Protein AF-0000000084953800 (afdb_homodimer)

Secondary structure (DSSP, 8-state):
------------HHHHHHHHHHHHHHHHHHTHHHHHHHHHHHHHHHT--SS-TTEEEEEEEEE--TT--HHHHHHHHHHTTPSPEEEEEE-SSSEEEEEETTEEEEEETTT-EEEEEEEEE-HHHHHHHHHHTT-STTHHHHHHHHHHHHHHHHHHHHHHS-GGGSTTTTHHHHHHHHHHHHHHHHHH-/------------HHHHHHHHHHHHHHHHHHHHHHHHHHHHHHHHHHT--SS-TTEEEEEEEEE--TT--HHHHHHHHHHTTPSPEEEEEE-SSSEEEEEETTEEEEEETTT-EEEEEEEEE-HHHHHHHHHHTT-STTHHHHHHHHHHHHHHHHHHHHHHS-GGGSTTTTHHHHHHHHHHHHHHHHHH-

Solvent-accessible surface area (backbone atoms only — not comparable to full-atom values): 20091 Å² total; per-residue (Å²): 135,81,78,78,77,67,72,74,81,63,82,50,76,63,58,57,42,48,51,44,47,50,49,48,50,51,52,45,31,29,39,28,36,51,29,42,41,44,14,53,36,46,40,50,60,70,68,36,80,92,46,63,76,27,47,44,79,45,77,48,76,49,77,53,70,56,64,60,49,74,67,54,45,52,53,52,44,59,72,68,69,48,74,53,76,75,47,78,43,77,75,53,98,46,34,33,35,35,36,32,66,54,34,44,29,38,36,32,32,82,78,9,39,32,45,32,35,36,50,46,72,39,65,67,54,43,48,36,41,36,56,69,68,52,69,35,80,73,40,58,59,56,52,40,52,47,18,52,45,39,37,47,50,36,54,42,52,58,64,60,43,60,59,68,67,8,63,84,30,64,28,35,57,34,29,50,50,18,43,44,51,62,52,50,45,61,76,72,79,134,82,78,78,79,66,72,75,81,64,84,51,76,65,57,58,42,49,51,45,48,51,51,50,50,51,50,45,31,30,39,28,37,51,29,43,40,45,14,54,36,46,40,49,60,69,68,36,82,92,47,64,76,27,47,44,79,44,77,48,75,49,77,52,71,57,66,59,49,72,68,54,44,53,53,51,44,59,72,66,68,50,73,53,77,75,46,78,44,79,73,50,98,48,34,34,36,36,36,32,69,54,34,44,29,39,37,31,32,82,78,8,38,30,45,31,36,36,50,47,72,40,66,68,53,42,46,36,41,34,56,68,69,51,69,36,79,74,41,57,58,56,51,40,51,47,19,50,44,39,37,47,49,36,53,43,52,57,66,60,42,58,60,67,69,8,64,83,31,65,29,35,58,33,30,50,50,19,44,45,50,60,52,50,45,62,75,73,79

Structure (mmCIF, N/CA/C/O backbone):
data_AF-0000000084953800-model_v1
#
loop_
_entity.id
_entity.type
_entity.pdbx_description
1 polymer 'PepSY domain protein'
#
loop_
_atom_site.group_PDB
_atom_site.id
_atom_site.type_symbol
_atom_site.label_atom_id
_atom_site.label_alt_id
_atom_site.label_comp_id
_atom_site.label_asym_id
_atom_site.label_entity_id
_atom_site.label_seq_id
_atom_site.pdbx_PDB_ins_code
_atom_site.Cartn_x
_atom_site.Cartn_y
_atom_site.Cartn_z
_atom_site.occupancy
_atom_site.B_iso_or_equiv
_atom_site.auth_seq_id
_atom_site.auth_comp_id
_atom_site.auth_asym_id
_atom_site.auth_atom_id
_atom_site.pdbx_PDB_model_num
ATOM 1 N N . MET A 1 1 ? 41.375 49.125 -1.04 1 34.53 1 MET A N 1
ATOM 2 C CA . MET A 1 1 ? 39.938 49.219 -0.936 1 34.53 1 MET A CA 1
ATOM 3 C C . MET A 1 1 ? 39.281 47.844 -0.973 1 34.53 1 MET A C 1
ATOM 5 O O . MET A 1 1 ? 39.156 47.25 -2.043 1 34.53 1 MET A O 1
ATOM 9 N N . ALA A 1 2 ? 39.531 46.969 -0.004 1 44.34 2 ALA A N 1
ATOM 10 C CA . ALA A 1 2 ? 39.031 45.625 0.185 1 44.34 2 ALA A CA 1
ATOM 11 C C . ALA A 1 2 ? 37.5 45.625 0.276 1 44.34 2 ALA A C 1
ATOM 13 O O . ALA A 1 2 ? 36.906 46.281 1.155 1 44.34 2 ALA A O 1
ATOM 14 N N . GLU A 1 3 ? 36.75 45.656 -0.858 1 39.12 3 GLU A N 1
ATOM 15 C CA . GLU A 1 3 ? 35.312 45.438 -0.868 1 39.12 3 GLU A CA 1
ATOM 16 C C . GLU A 1 3 ? 34.906 44.281 0.005 1 39.12 3 GLU A C 1
ATOM 18 O O . GLU A 1 3 ? 35.469 43.156 -0.146 1 39.12 3 GLU A O 1
ATOM 23 N N . ASP A 1 4 ? 34.562 44.438 1.249 1 40.12 4 ASP A N 1
ATOM 24 C CA . ASP A 1 4 ? 33.969 43.5 2.182 1 40.12 4 ASP A CA 1
ATOM 25 C C . ASP A 1 4 ? 32.844 42.688 1.522 1 40.12 4 ASP A C 1
ATOM 27 O O . ASP A 1 4 ? 31.875 43.25 1.06 1 40.12 4 ASP A O 1
ATOM 31 N N . PHE A 1 5 ? 33.156 41.656 0.708 1 46.28 5 PHE A N 1
ATOM 32 C CA . PHE A 1 5 ? 32.188 40.719 0.183 1 46.28 5 PHE A CA 1
ATOM 33 C C . PHE A 1 5 ? 31.219 40.281 1.274 1 46.28 5 PHE A C 1
ATOM 35 O O . PHE A 1 5 ? 31.578 39.469 2.148 1 46.28 5 PHE A O 1
ATOM 42 N N . ARG A 1 6 ? 30.422 41.156 1.744 1 47.19 6 ARG A N 1
ATOM 43 C CA . ARG A 1 6 ? 29.375 40.719 2.645 1 47.19 6 ARG A CA 1
ATOM 44 C C . ARG A 1 6 ? 28.562 39.594 2.014 1 47.19 6 ARG A C 1
ATOM 46 O O . ARG A 1 6 ? 28.094 39.719 0.881 1 47.19 6 ARG A O 1
ATOM 53 N N . PRO A 1 7 ? 28.797 38.375 2.365 1 44.19 7 PRO A N 1
ATOM 54 C CA . PRO A 1 7 ? 27.969 37.344 1.778 1 44.19 7 PRO A CA 1
ATOM 55 C C . PRO A 1 7 ? 26.5 37.719 1.688 1 44.19 7 PRO A C 1
ATOM 57 O O . PRO A 1 7 ? 26.031 38.562 2.457 1 44.19 7 PRO A O 1
ATOM 60 N N . ALA A 1 8 ? 25.891 37.625 0.543 1 47.59 8 ALA A N 1
ATOM 61 C CA . ALA A 1 8 ? 24.484 37.906 0.28 1 47.59 8 ALA A CA 1
ATOM 62 C C . ALA A 1 8 ? 23.609 37.469 1.463 1 47.59 8 ALA A C 1
ATOM 64 O O . ALA A 1 8 ? 23.875 36.438 2.094 1 47.59 8 ALA A O 1
ATOM 65 N N . LYS A 1 9 ? 22.906 38.312 2.055 1 45.34 9 LYS A N 1
ATOM 66 C CA . LYS A 1 9 ? 21.953 38.062 3.137 1 45.34 9 LYS A CA 1
ATOM 67 C C . LYS A 1 9 ? 21.172 36.781 2.92 1 45.34 9 LYS A C 1
ATOM 69 O O . LYS A 1 9 ? 20.641 36.531 1.828 1 45.34 9 LYS A O 1
ATOM 74 N N . GLY A 1 10 ? 21.453 35.594 3.412 1 44.91 10 GLY A N 1
ATOM 75 C CA . GLY A 1 10 ? 20.828 34.281 3.391 1 44.91 10 GLY A CA 1
ATOM 76 C C . GLY A 1 10 ? 19.312 34.344 3.32 1 44.91 10 GLY A C 1
ATOM 77 O O . GLY A 1 10 ? 18.703 35.344 3.668 1 44.91 10 GLY A O 1
ATOM 78 N N . VAL A 1 11 ? 18.625 33.781 2.256 1 52.91 11 VAL A N 1
ATOM 79 C CA . VAL A 1 11 ? 17.172 33.688 2.316 1 52.91 11 VAL A CA 1
ATOM 80 C C . VAL A 1 11 ? 16.703 33.656 3.773 1 52.91 11 VAL A C 1
ATOM 82 O O . VAL A 1 11 ? 17.109 32.781 4.535 1 52.91 11 VAL A O 1
ATOM 85 N N . SER A 1 12 ? 16.281 34.719 4.359 1 58 12 SER A N 1
ATOM 86 C CA . SER A 1 12 ? 15.984 34.875 5.781 1 58 12 SER A CA 1
ATOM 87 C C . SER A 1 12 ? 15.141 33.688 6.289 1 58 12 SER A C 1
ATOM 89 O O . SER A 1 12 ? 14.234 33.219 5.594 1 58 12 SER A O 1
ATOM 91 N N . LYS A 1 13 ? 15.711 32.688 7.117 1 64.25 13 LYS A N 1
ATOM 92 C CA . LYS A 1 13 ? 15.055 31.609 7.84 1 64.25 13 LYS A CA 1
ATOM 93 C C . LYS A 1 13 ? 13.555 31.859 7.965 1 64.25 13 LYS A C 1
ATOM 95 O O . LYS A 1 13 ? 12.766 30.922 7.902 1 64.25 13 LYS A O 1
ATOM 100 N N . ASN A 1 14 ? 13.133 33.188 7.75 1 76.31 14 ASN A N 1
ATOM 101 C CA . ASN A 1 14 ? 11.734 33.562 7.906 1 76.31 14 ASN A CA 1
ATOM 102 C C . ASN A 1 14 ? 10.938 33.312 6.629 1 76.31 14 ASN A C 1
ATOM 104 O O . ASN A 1 14 ? 9.797 32.875 6.684 1 76.31 14 ASN A O 1
ATOM 108 N N . LYS A 1 15 ? 11.664 33.562 5.461 1 83 15 LYS A N 1
ATOM 109 C CA . LYS A 1 15 ? 10.961 33.375 4.191 1 83 15 LYS A CA 1
ATOM 110 C C . LYS A 1 15 ? 10.734 31.906 3.881 1 83 15 LYS A C 1
ATOM 112 O O . LYS A 1 15 ? 9.664 31.531 3.408 1 83 15 LYS A O 1
ATOM 117 N N . MET A 1 16 ? 11.719 31.094 4.168 1 85.56 16 MET A N 1
ATOM 118 C CA . MET A 1 16 ? 11.609 29.656 3.916 1 85.56 16 MET A CA 1
ATOM 119 C C . MET A 1 16 ? 10.5 29.047 4.766 1 85.56 16 MET A C 1
ATOM 121 O O . MET A 1 16 ? 9.727 28.219 4.281 1 85.56 16 MET A O 1
ATOM 125 N N . SER A 1 17 ? 10.438 29.484 5.93 1 87.44 17 SER A N 1
ATOM 126 C CA . SER A 1 17 ? 9.414 28.953 6.828 1 87.44 17 SER A CA 1
ATOM 127 C C . SER A 1 17 ? 8.016 29.312 6.344 1 87.44 17 SER A C 1
ATOM 129 O O . SER A 1 17 ? 7.094 28.5 6.426 1 87.44 17 SER A O 1
ATOM 131 N N . ARG A 1 18 ? 7.953 30.484 5.777 1 91.12 18 ARG A N 1
ATOM 132 C CA . ARG A 1 18 ? 6.664 30.922 5.254 1 91.12 18 ARG A CA 1
ATOM 133 C C . ARG A 1 18 ? 6.246 30.062 4.059 1 91.12 18 ARG A C 1
ATOM 135 O O . ARG A 1 18 ? 5.09 29.656 3.957 1 91.12 18 ARG A O 1
ATOM 142 N N . TRP A 1 19 ? 7.141 29.828 3.205 1 94.12 19 TRP A N 1
ATOM 143 C CA . TRP A 1 19 ? 6.832 29.031 2.018 1 94.12 19 TRP A CA 1
ATOM 144 C C . TRP A 1 19 ? 6.508 27.594 2.391 1 94.12 19 TRP A C 1
ATOM 146 O O . TRP A 1 19 ? 5.621 26.969 1.8 1 94.12 19 TRP A O 1
ATOM 156 N N . LEU A 1 20 ? 7.207 27.047 3.35 1 95.31 20 LEU A N 1
ATOM 157 C CA . LEU A 1 20 ? 6.914 25.688 3.809 1 95.31 20 LEU A CA 1
ATOM 158 C C . LEU A 1 20 ? 5.492 25.594 4.355 1 95.31 20 LEU A C 1
ATOM 160 O O . LEU A 1 20 ? 4.777 24.625 4.082 1 95.31 20 LEU A O 1
ATOM 164 N N . ARG A 1 21 ? 5.121 26.625 5.031 1 94.81 21 ARG A N 1
ATOM 165 C CA . ARG A 1 21 ? 3.783 26.656 5.617 1 94.81 21 ARG A CA 1
ATOM 166 C C . ARG A 1 21 ? 2.715 26.75 4.531 1 94.81 21 ARG A C 1
ATOM 168 O O . ARG A 1 21 ? 1.698 26.047 4.594 1 94.81 21 ARG A O 1
ATOM 175 N N . VAL A 1 22 ? 2.98 27.578 3.574 1 94.56 22 VAL A N 1
ATOM 176 C CA . VAL A 1 22 ? 2.014 27.797 2.504 1 94.56 22 VAL A CA 1
ATOM 177 C C . VAL A 1 22 ? 1.853 26.516 1.682 1 94.56 22 VAL A C 1
ATOM 179 O O . VAL A 1 22 ? 0.731 26.078 1.416 1 94.56 22 VAL A O 1
ATOM 182 N N . ILE A 1 23 ? 2.941 25.922 1.351 1 96.75 23 ILE A N 1
ATOM 183 C CA . ILE A 1 23 ? 2.891 24.719 0.522 1 96.75 23 ILE A CA 1
ATOM 184 C C . ILE A 1 23 ? 2.297 23.562 1.324 1 96.75 23 ILE A C 1
ATOM 186 O O . ILE A 1 23 ? 1.512 22.766 0.796 1 96.75 23 ILE A O 1
ATOM 190 N N . HIS A 1 24 ? 2.703 23.484 2.57 1 97.75 24 HIS A N 1
ATOM 191 C CA . HIS A 1 24 ? 2.135 22.469 3.436 1 97.75 24 HIS A CA 1
ATOM 192 C C . HIS A 1 24 ? 0.616 22.578 3.508 1 97.75 24 HIS A C 1
ATOM 194 O O . HIS A 1 24 ? -0.096 21.578 3.379 1 97.75 24 HIS A O 1
ATOM 200 N N . ARG A 1 25 ? 0.181 23.734 3.646 1 95.94 25 ARG A N 1
ATOM 201 C CA . ARG A 1 25 ? -1.252 23.984 3.748 1 95.94 25 ARG A CA 1
ATOM 202 C C . ARG A 1 25 ? -1.963 23.656 2.441 1 95.94 25 ARG A C 1
ATOM 204 O O . ARG A 1 25 ? -2.928 22.891 2.434 1 95.94 25 ARG A O 1
ATOM 211 N N . ASP A 1 26 ? -1.521 24.219 1.376 1 96.12 26 ASP A N 1
ATOM 212 C CA . ASP A 1 26 ? -2.188 24.047 0.088 1 96.12 26 ASP A CA 1
ATOM 213 C C . ASP A 1 26 ? -2.15 22.594 -0.373 1 96.12 26 ASP A C 1
ATOM 215 O O . ASP A 1 26 ? -3.152 22.062 -0.854 1 96.12 26 ASP A O 1
ATOM 219 N N . LEU A 1 27 ? -1.021 21.984 -0.272 1 97.44 27 LEU A N 1
ATOM 220 C CA . LEU A 1 27 ? -0.897 20.578 -0.602 1 97.44 27 LEU A CA 1
ATOM 221 C C . LEU A 1 27 ? -1.766 19.719 0.318 1 97.44 27 LEU A C 1
ATOM 223 O O . LEU A 1 27 ? -2.326 18.719 -0.11 1 97.44 27 LEU A O 1
ATOM 227 N N . GLY A 1 28 ? -1.805 20.125 1.577 1 97.69 28 GLY A N 1
ATOM 228 C CA . GLY A 1 28 ? -2.678 19.438 2.516 1 97.69 28 GLY A CA 1
ATOM 229 C C . GLY A 1 28 ? -4.125 19.391 2.064 1 97.69 28 GLY A C 1
ATOM 230 O O . GLY A 1 28 ? -4.762 18.328 2.098 1 97.69 28 GLY A O 1
ATOM 231 N N . PHE A 1 29 ? -4.594 20.531 1.628 1 97.19 29 PHE A N 1
ATOM 232 C CA . PHE A 1 29 ? -5.961 20.594 1.134 1 97.19 29 PHE A CA 1
ATOM 233 C C . PHE A 1 29 ? -6.137 19.703 -0.089 1 97.19 29 PHE A C 1
ATOM 235 O O . PHE A 1 29 ? -7.125 18.969 -0.196 1 97.19 29 PHE A O 1
ATOM 242 N N . LEU A 1 30 ? -5.215 19.734 -0.956 1 97.56 30 LEU A N 1
ATOM 243 C CA . LEU A 1 30 ? -5.273 18.969 -2.201 1 97.56 30 LEU A CA 1
ATOM 244 C C . LEU A 1 30 ? -5.266 17.469 -1.925 1 97.56 30 LEU A C 1
ATOM 246 O O . LEU A 1 30 ? -5.906 16.703 -2.645 1 97.56 30 LEU A O 1
ATOM 250 N N . MET A 1 31 ? -4.641 17.094 -0.854 1 98.44 31 MET A N 1
ATOM 251 C CA . MET A 1 31 ? -4.398 15.664 -0.628 1 98.44 31 MET A CA 1
ATOM 252 C C . MET A 1 31 ? -5.449 15.078 0.308 1 98.44 31 MET A C 1
ATOM 254 O O . MET A 1 31 ? -5.418 13.883 0.613 1 98.44 31 MET A O 1
ATOM 258 N N . VAL A 1 32 ? -6.43 15.844 0.714 1 98 32 VAL A N 1
ATOM 259 C CA . VAL A 1 32 ? -7.422 15.359 1.664 1 98 32 VAL A CA 1
ATOM 260 C C . VAL A 1 32 ? -8.141 14.141 1.085 1 98 32 VAL A C 1
ATOM 262 O O . VAL A 1 32 ? -8.195 13.086 1.722 1 98 32 VAL A O 1
ATOM 265 N N . GLY A 1 33 ? -8.633 14.273 -0.146 1 97.81 33 GLY A N 1
ATOM 266 C CA . GLY A 1 33 ? -9.336 13.164 -0.767 1 97.81 33 GLY A CA 1
ATOM 267 C C . GLY A 1 33 ? -8.484 11.914 -0.918 1 97.81 33 GLY A C 1
ATOM 268 O O . GLY A 1 33 ? -8.938 10.805 -0.632 1 97.81 33 GLY A O 1
ATOM 269 N N . VAL A 1 34 ? -7.312 12.094 -1.304 1 98.25 34 VAL A N 1
ATOM 270 C CA . VAL A 1 34 ? -6.402 10.977 -1.529 1 98.25 34 VAL A CA 1
ATOM 271 C C . VAL A 1 34 ? -6.02 10.344 -0.193 1 98.25 34 VAL A C 1
ATOM 273 O O . VAL A 1 34 ? -5.918 9.117 -0.085 1 98.25 34 VAL A O 1
ATOM 276 N N . CYS A 1 35 ? -5.84 11.172 0.844 1 98.69 35 CYS A N 1
ATOM 277 C CA . CYS A 1 35 ? -5.559 10.648 2.178 1 98.69 35 CYS A CA 1
ATOM 278 C C . CYS A 1 35 ? -6.699 9.773 2.674 1 98.69 35 CYS A C 1
ATOM 280 O O . CYS A 1 35 ? -6.465 8.727 3.287 1 98.69 35 CYS A O 1
ATOM 282 N N . LEU A 1 36 ? -7.891 10.219 2.443 1 98.38 36 LEU A N 1
ATOM 283 C CA . LEU A 1 36 ? -9.039 9.43 2.871 1 98.38 36 LEU A CA 1
ATOM 284 C C . LEU A 1 36 ? -9.102 8.102 2.125 1 98.38 36 LEU A C 1
ATOM 286 O O . LEU A 1 36 ? -9.32 7.051 2.732 1 98.38 36 LEU A O 1
ATOM 290 N N . VAL A 1 37 ? -8.891 8.164 0.838 1 98.19 37 VAL A N 1
ATOM 291 C CA . VAL A 1 37 ? -8.883 6.957 0.02 1 98.19 37 VAL A CA 1
ATOM 292 C C . VAL A 1 37 ? -7.824 5.988 0.541 1 98.19 37 VAL A C 1
ATOM 294 O O . VAL A 1 37 ? -8.125 4.82 0.817 1 98.19 37 VAL A O 1
ATOM 297 N N . TYR A 1 38 ? -6.613 6.426 0.763 1 98.5 38 TYR A N 1
ATOM 298 C CA . TYR A 1 38 ? -5.504 5.555 1.132 1 98.5 38 TYR A CA 1
ATOM 299 C C . TYR A 1 38 ? -5.59 5.152 2.6 1 98.5 38 TYR A C 1
ATOM 301 O O . TYR A 1 38 ? -5.188 4.051 2.973 1 98.5 38 TYR A O 1
ATOM 309 N N . GLY A 1 39 ? -6.051 6.012 3.424 1 98.56 39 GLY A N 1
ATOM 310 C CA . GLY A 1 39 ? -6.242 5.648 4.82 1 98.56 39 GLY A CA 1
ATOM 311 C C . GLY A 1 39 ? -7.277 4.559 5.016 1 98.56 39 GLY A C 1
ATOM 312 O O . GLY A 1 39 ? -7.02 3.568 5.703 1 98.56 39 GLY A O 1
ATOM 313 N N . ILE A 1 40 ? -8.406 4.789 4.434 1 98.06 40 ILE A N 1
ATOM 314 C CA . ILE A 1 40 ? -9.492 3.828 4.582 1 98.06 40 ILE A CA 1
ATOM 315 C C . ILE A 1 40 ? -9.109 2.51 3.91 1 98.06 40 ILE A C 1
ATOM 317 O O . ILE A 1 40 ? -9.211 1.443 4.52 1 98.06 40 ILE A O 1
ATOM 321 N N . SER A 1 41 ? -8.688 2.529 2.664 1 97.5 41 SER A N 1
ATOM 322 C CA . SER A 1 41 ? -8.312 1.299 1.973 1 97.5 41 SER A CA 1
ATOM 323 C C . SER A 1 41 ? -7.125 0.623 2.65 1 97.5 41 SER A C 1
ATOM 325 O O . SER A 1 41 ? -7.059 -0.606 2.717 1 97.5 41 SER A O 1
ATOM 327 N N . GLY A 1 42 ? -6.18 1.47 3.137 1 97.31 42 GLY A N 1
ATOM 328 C CA . GLY A 1 42 ? -5.055 0.893 3.855 1 97.31 42 GLY A CA 1
ATOM 329 C C . GLY A 1 42 ? -5.473 0.102 5.082 1 97.31 42 GLY A C 1
ATOM 330 O O . GLY A 1 42 ? -4.945 -0.983 5.336 1 97.31 42 GLY A O 1
ATOM 331 N N . PHE A 1 43 ? -6.379 0.625 5.855 1 97.69 43 PHE A N 1
ATOM 332 C CA . PHE A 1 43 ? -6.902 -0.076 7.023 1 97.69 43 PHE A CA 1
ATOM 333 C C . PHE A 1 43 ? -7.582 -1.377 6.613 1 97.69 43 PHE A C 1
ATOM 335 O O . PHE A 1 43 ? -7.34 -2.426 7.215 1 97.69 43 PHE A O 1
ATOM 342 N N . LEU A 1 44 ? -8.414 -1.331 5.609 1 96.25 44 LEU A N 1
ATOM 343 C CA . LEU A 1 44 ? -9.156 -2.498 5.145 1 96.25 44 LEU A CA 1
ATOM 344 C C . LEU A 1 44 ? -8.203 -3.572 4.621 1 96.25 44 LEU A C 1
ATOM 346 O O . LEU A 1 44 ? -8.367 -4.754 4.93 1 96.25 44 LEU A O 1
ATOM 350 N N . LEU A 1 45 ? -7.211 -3.211 3.871 1 94.69 45 LEU A N 1
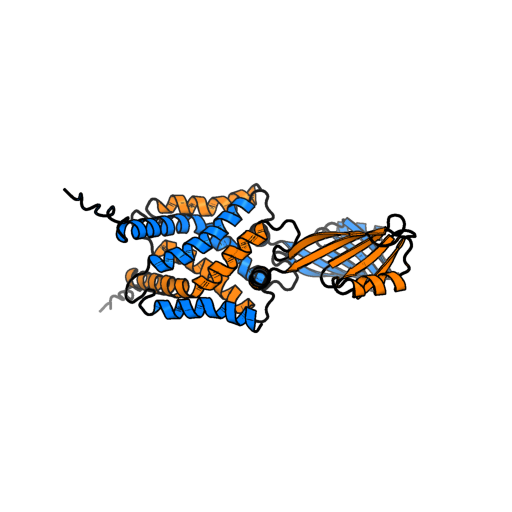ATOM 351 C CA . LEU A 1 45 ? -6.262 -4.148 3.281 1 94.69 45 LEU A CA 1
ATOM 352 C C . LEU A 1 45 ? -5.359 -4.758 4.352 1 94.69 45 LEU A C 1
ATOM 354 O O . LEU A 1 45 ? -4.918 -5.902 4.223 1 94.69 45 LEU A O 1
ATOM 358 N N . ASN A 1 46 ? -5.109 -3.963 5.395 1 94.38 46 ASN A N 1
ATOM 359 C CA . ASN A 1 46 ? -4.32 -4.461 6.516 1 94.38 46 ASN A CA 1
ATOM 360 C C . ASN A 1 46 ? -5.035 -5.598 7.246 1 94.38 46 ASN A C 1
ATOM 362 O O . ASN A 1 46 ? -4.398 -6.398 7.93 1 94.38 46 ASN A O 1
ATOM 366 N N . HIS A 1 47 ? -6.273 -5.699 7.117 1 93.12 47 HIS A N 1
ATOM 367 C CA . HIS A 1 47 ? -7.059 -6.703 7.828 1 93.12 47 HIS A CA 1
ATOM 368 C C . HIS A 1 47 ? -7.672 -7.711 6.859 1 93.12 47 HIS A C 1
ATOM 370 O O . HIS A 1 47 ? -8.641 -8.398 7.199 1 93.12 47 HIS A O 1
ATOM 376 N N . MET A 1 48 ? -7.02 -7.656 5.688 1 87.31 48 MET A N 1
ATOM 377 C CA . MET A 1 48 ? -7.508 -8.641 4.73 1 87.31 48 MET A CA 1
ATOM 378 C C . MET A 1 48 ? -6.984 -10.031 5.074 1 87.31 48 MET A C 1
ATOM 380 O O . MET A 1 48 ? -5.867 -10.18 5.574 1 87.31 48 MET A O 1
ATOM 384 N N . ASP A 1 49 ? -7.707 -10.992 5.184 1 81.62 49 ASP A N 1
ATOM 385 C CA . ASP A 1 49 ? -7.328 -12.375 5.477 1 81.62 49 ASP A CA 1
ATOM 386 C C . ASP A 1 49 ? -7.215 -13.195 4.195 1 81.62 49 ASP A C 1
ATOM 388 O O . ASP A 1 49 ? -7.895 -14.211 4.035 1 81.62 49 ASP A O 1
ATOM 392 N N . GLY A 1 50 ? -6.316 -12.672 3.332 1 78.81 50 GLY A N 1
ATOM 393 C CA . GLY A 1 50 ? -6.113 -13.414 2.1 1 78.81 50 GLY A CA 1
ATOM 394 C C . GLY A 1 50 ? -7.223 -13.211 1.087 1 78.81 50 GLY A C 1
ATOM 395 O O . GLY A 1 50 ? -7.148 -13.719 -0.035 1 78.81 50 GLY A O 1
ATOM 396 N N . LYS A 1 51 ? -8.297 -12.555 1.45 1 79.44 51 LYS A N 1
ATOM 397 C CA . LYS A 1 51 ? -9.414 -12.273 0.548 1 79.44 51 LYS A CA 1
ATOM 398 C C . LYS A 1 51 ? -9.578 -10.773 0.325 1 79.44 51 LYS A C 1
ATOM 400 O O . LYS A 1 51 ? -9.289 -9.977 1.214 1 79.44 51 LYS A O 1
ATOM 405 N N . ASP A 1 52 ? -9.977 -10.508 -0.818 1 83.12 52 ASP A N 1
ATOM 406 C CA . ASP A 1 52 ? -10.266 -9.109 -1.133 1 83.12 52 ASP A CA 1
ATOM 407 C C . ASP A 1 52 ? -11.398 -8.578 -0.258 1 83.12 52 ASP A C 1
ATOM 409 O O . ASP A 1 52 ? -12.508 -9.109 -0.268 1 83.12 52 ASP A O 1
ATOM 413 N N . PRO A 1 53 ? -11.047 -7.543 0.46 1 89.12 53 PRO A N 1
ATOM 414 C CA . PRO A 1 53 ? -12.047 -7.016 1.389 1 89.12 53 PRO A CA 1
ATOM 415 C C . PRO A 1 53 ? -13.273 -6.449 0.673 1 89.12 53 PRO A C 1
ATOM 417 O O . PRO A 1 53 ? -14.297 -6.188 1.31 1 89.12 53 PRO A O 1
ATOM 420 N N . ALA A 1 54 ? -13.195 -6.262 -0.527 1 90.56 54 ALA A N 1
ATOM 421 C CA . ALA A 1 54 ? -14.32 -5.707 -1.274 1 90.56 54 ALA A CA 1
ATOM 422 C C . ALA A 1 54 ? -15.383 -6.77 -1.535 1 90.56 54 ALA A C 1
ATOM 424 O O . ALA A 1 54 ? -16.5 -6.453 -1.944 1 90.56 54 ALA A O 1
ATOM 425 N N . PHE A 1 55 ? -15.047 -7.996 -1.299 1 88 55 PHE A N 1
ATOM 426 C CA . PHE A 1 55 ? -15.992 -9.062 -1.624 1 88 55 PHE A CA 1
ATOM 427 C C . PHE A 1 55 ? -16.422 -9.797 -0.365 1 88 55 PHE A C 1
ATOM 429 O O . PHE A 1 55 ? -15.617 -10.047 0.53 1 88 55 PHE A O 1
ATOM 436 N N . ARG A 1 56 ? -17.672 -9.992 -0.248 1 86.88 56 ARG A N 1
ATOM 437 C CA . ARG A 1 56 ? -18.219 -10.812 0.825 1 86.88 56 ARG A CA 1
ATOM 438 C C . ARG A 1 56 ? -18.828 -12.102 0.276 1 86.88 56 ARG A C 1
ATOM 440 O O . ARG A 1 56 ? -19.531 -12.086 -0.731 1 86.88 56 ARG A O 1
ATOM 447 N N . THR A 1 57 ? -18.344 -13.133 0.869 1 87.69 57 THR A N 1
ATOM 448 C CA . THR A 1 57 ? -18.875 -14.43 0.464 1 87.69 57 THR A CA 1
ATOM 449 C C . THR A 1 57 ? -20.188 -14.734 1.189 1 87.69 57 THR A C 1
ATOM 451 O O . THR A 1 57 ? -20.25 -14.672 2.418 1 87.69 57 THR A O 1
ATOM 454 N N . GLN A 1 58 ? -21.219 -14.812 0.458 1 88.81 58 GLN A N 1
ATOM 455 C CA . GLN A 1 58 ? -22.5 -15.266 0.999 1 88.81 58 GLN A CA 1
ATOM 456 C C . GLN A 1 58 ? -22.766 -16.734 0.649 1 88.81 58 GLN A C 1
ATOM 458 O O . GLN A 1 58 ? -22.812 -17.094 -0.528 1 88.81 58 GLN A O 1
ATOM 463 N N . GLU A 1 59 ? -22.844 -17.547 1.692 1 93.25 59 GLU A N 1
ATOM 464 C CA . GLU A 1 59 ? -23.094 -18.969 1.494 1 93.25 59 GLU A CA 1
ATOM 465 C C . GLU A 1 59 ? -24.594 -19.281 1.611 1 93.25 59 GLU A C 1
ATOM 467 O O . GLU A 1 59 ? -25.266 -18.797 2.529 1 93.25 59 GLU A O 1
ATOM 472 N N . GLU A 1 60 ? -25.078 -19.938 0.665 1 93.94 60 GLU A N 1
ATOM 473 C CA . GLU A 1 60 ? -26.484 -20.344 0.644 1 93.94 60 GLU A CA 1
ATOM 474 C C . GLU A 1 60 ? -26.609 -21.844 0.346 1 93.94 60 GLU A C 1
ATOM 476 O O . GLU A 1 60 ? -25.719 -22.438 -0.267 1 93.94 60 GLU A O 1
ATOM 481 N N . THR A 1 61 ? -27.656 -22.406 0.893 1 96 61 THR A N 1
ATOM 482 C CA . THR A 1 61 ? -27.984 -23.812 0.631 1 96 61 THR A CA 1
ATOM 483 C C . THR A 1 61 ? -29.438 -23.938 0.156 1 96 61 THR A C 1
ATOM 485 O O . THR A 1 61 ? -30.328 -23.297 0.689 1 96 61 THR A O 1
ATOM 488 N N . LEU A 1 62 ? -29.594 -24.688 -0.927 1 94.75 62 LEU A N 1
ATOM 489 C CA . LEU A 1 62 ? -30.953 -25.016 -1.351 1 94.75 62 LEU A CA 1
ATOM 490 C C . LEU A 1 62 ? -31.062 -26.5 -1.71 1 94.75 62 LEU A C 1
ATOM 492 O O . LEU A 1 62 ? -30.062 -27.203 -1.821 1 94.75 62 LEU A O 1
ATOM 496 N N . HIS A 1 63 ? -32.344 -26.984 -1.727 1 96.19 63 HIS A N 1
ATOM 497 C CA . HIS A 1 63 ? -32.594 -28.391 -2.012 1 96.19 63 HIS A CA 1
ATOM 498 C C . HIS A 1 63 ? -33.344 -28.547 -3.328 1 96.19 63 HIS A C 1
ATOM 500 O O . HIS A 1 63 ? -34.344 -27.859 -3.566 1 96.19 63 HIS A O 1
ATOM 506 N N . LEU A 1 64 ? -32.812 -29.359 -4.117 1 96.38 64 LEU A N 1
ATOM 507 C CA . LEU A 1 64 ? -33.469 -29.766 -5.363 1 96.38 64 LEU A CA 1
ATOM 508 C C . LEU A 1 64 ? -33.75 -31.266 -5.355 1 96.38 64 LEU A C 1
ATOM 510 O O . LEU A 1 64 ? -33.5 -31.938 -4.348 1 96.38 64 LEU A O 1
ATOM 514 N N . ASP A 1 65 ? -34.312 -31.719 -6.52 1 96.19 65 ASP A N 1
ATOM 515 C CA . ASP A 1 65 ? -34.531 -33.156 -6.637 1 96.19 65 ASP A CA 1
ATOM 516 C C . ASP A 1 65 ? -33.219 -33.938 -6.73 1 96.19 65 ASP A C 1
ATOM 518 O O . ASP A 1 65 ? -32.219 -33.406 -7.215 1 96.19 65 ASP A O 1
ATOM 522 N N . LYS A 1 66 ? -33.281 -35.156 -6.285 1 97.44 66 LYS A N 1
ATOM 523 C CA . LYS A 1 66 ? -32.125 -36.031 -6.387 1 97.44 66 LYS A CA 1
ATOM 524 C C . LYS A 1 66 ? -31.922 -36.531 -7.816 1 97.44 66 LYS A C 1
ATOM 526 O O . LYS A 1 66 ? -32.875 -36.625 -8.578 1 97.44 66 LYS A O 1
ATOM 531 N N . GLY A 1 67 ? -30.688 -36.75 -8.141 1 96.5 67 GLY A N 1
ATOM 532 C CA . GLY A 1 67 ? -30.375 -37.469 -9.359 1 96.5 67 GLY A CA 1
ATOM 533 C C . GLY A 1 67 ? -30.609 -36.656 -10.617 1 96.5 67 GLY A C 1
ATOM 534 O O . GLY A 1 67 ? -30.891 -37.219 -11.68 1 96.5 67 GLY A O 1
ATOM 535 N N . LEU A 1 68 ? -30.531 -35.406 -10.5 1 96.31 68 LEU A N 1
ATOM 536 C CA . LEU A 1 68 ? -30.766 -34.562 -11.664 1 96.31 68 LEU A CA 1
ATOM 537 C C . LEU A 1 68 ? -29.578 -34.594 -12.609 1 96.31 68 LEU A C 1
ATOM 539 O O . LEU A 1 68 ? -28.422 -34.625 -12.172 1 96.31 68 LEU A O 1
ATOM 543 N N . SER A 1 69 ? -29.922 -34.625 -13.922 1 95.5 69 SER A N 1
ATOM 544 C CA . SER A 1 69 ? -28.875 -34.5 -14.938 1 95.5 69 SER A CA 1
ATOM 545 C C . SER A 1 69 ? -28.438 -33.031 -15.07 1 95.5 69 SER A C 1
ATOM 547 O O . SER A 1 69 ? -29.047 -32.156 -14.5 1 95.5 69 SER A O 1
ATOM 549 N N . HIS A 1 70 ? -27.359 -32.812 -15.836 1 96.19 70 HIS A N 1
ATOM 550 C CA . HIS A 1 70 ? -26.875 -31.453 -16.078 1 96.19 70 HIS A CA 1
ATOM 551 C C . HIS A 1 70 ? -27.953 -30.594 -16.734 1 96.19 70 HIS A C 1
ATOM 553 O O . HIS A 1 70 ? -28.156 -29.438 -16.359 1 96.19 70 HIS A O 1
ATOM 559 N N . GLU A 1 71 ? -28.641 -31.203 -17.703 1 95.31 71 GLU A N 1
ATOM 560 C CA . GLU A 1 71 ? -29.688 -30.469 -18.422 1 95.31 71 GLU A CA 1
ATOM 561 C C . GLU A 1 71 ? -30.844 -30.125 -17.484 1 95.31 71 GLU A C 1
ATOM 563 O O . GLU A 1 71 ? -31.344 -28.984 -17.516 1 95.31 71 GLU A O 1
ATOM 568 N N . GLU A 1 72 ? -31.25 -31.109 -16.766 1 95.56 72 GLU A N 1
ATOM 569 C CA . GLU A 1 72 ? -32.344 -30.891 -15.828 1 95.56 72 GLU A CA 1
ATOM 570 C C . GLU A 1 72 ? -31.969 -29.828 -14.789 1 95.56 72 GLU A C 1
ATOM 572 O O . GLU A 1 72 ? -32.781 -28.969 -14.453 1 95.56 72 GLU A O 1
ATOM 577 N N . LEU A 1 73 ? -30.781 -29.984 -14.297 1 95.5 73 LEU A N 1
ATOM 578 C CA . LEU A 1 73 ? -30.281 -29.047 -13.312 1 95.5 73 LEU A CA 1
ATOM 579 C C . LEU A 1 73 ? -30.297 -27.625 -13.867 1 95.5 73 LEU A C 1
ATOM 581 O O . LEU A 1 73 ? -30.734 -26.688 -13.188 1 95.5 73 LEU A O 1
ATOM 585 N N . SER A 1 74 ? -29.766 -27.453 -15.062 1 95.44 74 SER A N 1
ATOM 586 C CA . SER A 1 74 ? -29.719 -26.156 -15.719 1 95.44 74 SER A CA 1
ATOM 587 C C . SER A 1 74 ? -31.109 -25.547 -15.844 1 95.44 74 SER A C 1
ATOM 589 O O . SER A 1 74 ? -31.312 -24.375 -15.547 1 95.44 74 SER A O 1
ATOM 591 N N . VAL A 1 75 ? -32.062 -26.344 -16.281 1 94.56 75 VAL A N 1
ATOM 592 C CA . VAL A 1 75 ? -33.438 -25.875 -16.5 1 94.56 75 VAL A CA 1
ATOM 593 C C . VAL A 1 75 ? -34.062 -25.453 -15.172 1 94.56 75 VAL A C 1
ATOM 595 O O . VAL A 1 75 ? -34.625 -24.359 -15.055 1 94.56 75 VAL A O 1
ATOM 598 N N . ILE A 1 76 ? -33.938 -26.328 -14.227 1 94.62 76 ILE A N 1
ATOM 599 C CA . ILE A 1 76 ? -34.531 -26.062 -12.922 1 94.62 76 ILE A CA 1
ATOM 600 C C . ILE A 1 76 ? -33.875 -24.844 -12.289 1 94.62 76 ILE A C 1
ATOM 602 O O . ILE A 1 76 ? -34.562 -23.984 -11.719 1 94.62 76 ILE A O 1
ATOM 606 N N . TRP A 1 77 ? -32.625 -24.734 -12.328 1 95 77 TRP A N 1
ATOM 607 C CA . TRP A 1 77 ? -31.859 -23.625 -11.766 1 95 77 TRP A CA 1
ATOM 608 C C . TRP A 1 77 ? -32.344 -22.297 -12.352 1 95 77 TRP A C 1
ATOM 610 O O . TRP A 1 77 ? -32.625 -21.344 -11.617 1 95 77 TRP A O 1
ATOM 620 N N . ASN A 1 78 ? -32.406 -22.25 -13.648 1 92.12 78 ASN A N 1
ATOM 621 C CA . ASN A 1 78 ? -32.844 -21.047 -14.336 1 92.12 78 ASN A CA 1
ATOM 622 C C . ASN A 1 78 ? -34.281 -20.688 -14.008 1 92.12 78 ASN A C 1
ATOM 624 O O . ASN A 1 78 ? -34.625 -19.516 -13.859 1 92.12 78 ASN A O 1
ATOM 628 N N . ASP A 1 79 ? -35.094 -21.703 -13.859 1 92.94 79 ASP A N 1
ATOM 629 C CA . ASP A 1 79 ? -36.5 -21.5 -13.578 1 92.94 79 ASP A CA 1
ATOM 630 C C . ASP A 1 79 ? -36.719 -20.906 -12.188 1 92.94 79 ASP A C 1
ATOM 632 O O . ASP A 1 79 ? -37.6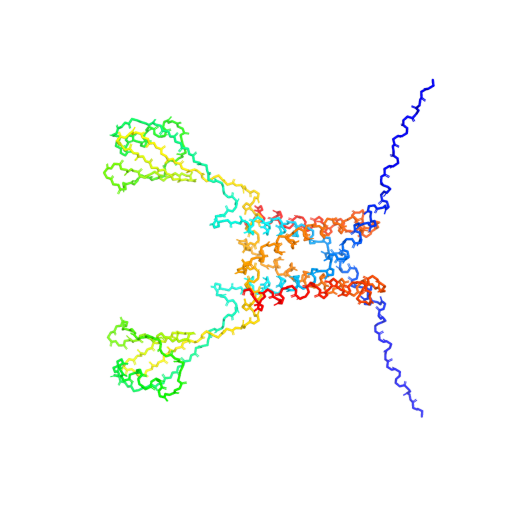88 -20.172 -11.961 1 92.94 79 ASP A O 1
ATOM 636 N N . LYS A 1 80 ? -35.844 -21.141 -11.344 1 93.44 80 LYS A N 1
ATOM 637 C CA . LYS A 1 80 ? -36 -20.688 -9.969 1 93.44 80 LYS A CA 1
ATOM 638 C C . LYS A 1 80 ? -35.469 -19.266 -9.789 1 93.44 80 LYS A C 1
ATOM 640 O O . LYS A 1 80 ? -35.562 -18.703 -8.703 1 93.44 80 LYS A O 1
ATOM 645 N N . GLY A 1 81 ? -34.938 -18.703 -10.711 1 91.56 81 GLY A N 1
ATOM 646 C CA . GLY A 1 81 ? -34.469 -17.328 -10.656 1 91.56 81 GLY A CA 1
ATOM 647 C C . GLY A 1 81 ? -33.156 -17.172 -9.883 1 91.56 81 GLY A C 1
ATOM 648 O O . GLY A 1 81 ? -32.938 -16.141 -9.25 1 91.56 81 GLY A O 1
ATOM 649 N N . LEU A 1 82 ? -32.438 -18.203 -9.875 1 92.69 82 LEU A N 1
ATOM 650 C CA . LEU A 1 82 ? -31.156 -18.219 -9.172 1 92.69 82 LEU A CA 1
ATOM 651 C C . LEU A 1 82 ? -30.078 -17.531 -10 1 92.69 82 LEU A C 1
ATOM 653 O O . LEU A 1 82 ? -30.312 -17.156 -11.148 1 92.69 82 LEU A O 1
ATOM 657 N N . PRO A 1 83 ? -28.953 -17.25 -9.359 1 92.69 83 PRO A N 1
ATOM 658 C CA . PRO A 1 83 ? -27.875 -16.594 -10.125 1 92.69 83 PRO A CA 1
ATOM 659 C C . PRO A 1 83 ? -27.562 -17.312 -11.43 1 92.69 83 PRO A C 1
ATOM 661 O O . PRO A 1 83 ? -27.609 -18.547 -11.484 1 92.69 83 PRO A O 1
ATOM 664 N N . GLU A 1 84 ? -27.25 -16.578 -12.359 1 94.25 84 GLU A N 1
ATOM 665 C CA . GLU A 1 84 ? -27.016 -17.109 -13.703 1 94.25 84 GLU A CA 1
ATOM 666 C C . GLU A 1 84 ? -26 -18.25 -13.68 1 94.25 84 GLU A C 1
ATOM 668 O O . GLU A 1 84 ? -24.922 -18.109 -13.102 1 94.25 84 GLU A O 1
ATOM 673 N N . LEU A 1 85 ? -26.391 -19.328 -14.305 1 94.94 85 LEU A N 1
ATOM 674 C CA . LEU A 1 85 ? -25.531 -20.484 -14.438 1 94.94 85 LEU A CA 1
ATOM 675 C C . LEU A 1 85 ? -24.656 -20.375 -15.68 1 94.94 85 LEU A C 1
ATOM 677 O O . LEU A 1 85 ? -25.172 -20.406 -16.797 1 94.94 85 LEU A O 1
ATOM 681 N N . LYS A 1 86 ? -23.344 -20.25 -15.5 1 94.88 86 LYS A N 1
ATOM 682 C CA . LYS A 1 86 ? -22.422 -20.047 -16.625 1 94.88 86 LYS A CA 1
ATOM 683 C C . LYS A 1 86 ? -21.922 -21.391 -17.156 1 94.88 86 LYS A C 1
ATOM 685 O O . LYS A 1 86 ? -21.75 -21.547 -18.359 1 94.88 86 LYS A O 1
ATOM 690 N N . LYS A 1 87 ? -21.625 -22.297 -16.25 1 95.62 87 LYS A N 1
ATOM 691 C CA . LYS A 1 87 ? -21.047 -23.594 -16.625 1 95.62 87 LYS A CA 1
ATOM 692 C C . LYS A 1 87 ? -21.375 -24.656 -15.586 1 95.62 87 LYS A C 1
ATOM 694 O O . LYS A 1 87 ? -21.484 -24.359 -14.398 1 95.62 87 LYS A O 1
ATOM 699 N N . ILE A 1 88 ? -21.547 -25.938 -16.094 1 95.69 88 ILE A N 1
ATOM 700 C CA . ILE A 1 88 ? -21.75 -27.094 -15.227 1 95.69 88 ILE A CA 1
ATOM 701 C C . ILE A 1 88 ? -20.656 -28.109 -15.461 1 95.69 88 ILE A C 1
ATOM 703 O O . ILE A 1 88 ? -20.344 -28.453 -16.609 1 95.69 88 ILE A O 1
ATOM 707 N N . MET A 1 89 ? -20.078 -28.469 -14.367 1 96.69 89 MET A N 1
ATOM 708 C CA . MET A 1 89 ? -18.984 -29.422 -14.484 1 96.69 89 MET A CA 1
ATOM 709 C C . MET A 1 89 ? -19.156 -30.578 -13.5 1 96.69 89 MET A C 1
ATOM 711 O O . MET A 1 89 ? -19.562 -30.359 -12.352 1 96.69 89 MET A O 1
ATOM 715 N N . THR A 1 90 ? -18.734 -31.797 -13.969 1 95.31 90 THR A N 1
ATOM 716 C CA . THR A 1 90 ? -18.781 -32.938 -13.078 1 95.31 90 THR A CA 1
ATOM 717 C C . THR A 1 90 ? -17.516 -33.031 -12.227 1 95.31 90 THR A C 1
ATOM 719 O O . THR A 1 90 ? -16.406 -32.906 -12.742 1 95.31 90 THR A O 1
ATOM 722 N N . ILE A 1 91 ? -17.703 -33.156 -10.953 1 95.75 91 ILE A N 1
ATOM 723 C CA . ILE A 1 91 ? -16.594 -33.375 -10.047 1 95.75 91 ILE A CA 1
ATOM 724 C C . ILE A 1 91 ? -16.344 -34.875 -9.891 1 95.75 91 ILE A C 1
ATOM 726 O O . ILE A 1 91 ? -15.219 -35.344 -10.094 1 95.75 91 ILE A O 1
ATOM 730 N N . ASP A 1 92 ? -17.406 -35.531 -9.516 1 96 92 ASP A N 1
ATOM 731 C CA . ASP A 1 92 ? -17.438 -37 -9.391 1 96 92 ASP A CA 1
ATOM 732 C C . ASP A 1 92 ? -18.844 -37.531 -9.617 1 96 92 ASP A C 1
ATOM 734 O O . ASP A 1 92 ? -19.719 -36.812 -10.125 1 96 92 ASP A O 1
ATOM 738 N N . GLU A 1 93 ? -19.031 -38.781 -9.281 1 94.25 93 GLU A N 1
ATOM 739 C CA . GLU A 1 93 ? -20.297 -39.469 -9.57 1 94.25 93 GLU A CA 1
ATOM 740 C C . GLU A 1 93 ? -21.453 -38.781 -8.844 1 94.25 93 GLU A C 1
ATOM 742 O O . GLU A 1 93 ? -22.594 -38.781 -9.344 1 94.25 93 GLU A O 1
ATOM 747 N N . GLU A 1 94 ? -21.219 -38.188 -7.738 1 96.25 94 GLU A N 1
ATOM 748 C CA . GLU A 1 94 ? -22.312 -37.688 -6.906 1 96.25 94 GLU A CA 1
ATOM 749 C C . GLU A 1 94 ? -22.312 -36.156 -6.875 1 96.25 94 GLU A C 1
ATOM 751 O O . GLU A 1 94 ? -23.281 -35.531 -6.449 1 96.25 94 GLU A O 1
ATOM 756 N N . HIS A 1 95 ? -21.234 -35.625 -7.344 1 97.62 95 HIS A N 1
ATOM 757 C CA . HIS A 1 95 ? -21.078 -34.188 -7.16 1 97.62 95 HIS A CA 1
ATOM 758 C C . HIS A 1 95 ? -20.875 -33.469 -8.492 1 97.62 95 HIS A C 1
ATOM 760 O O . HIS A 1 95 ? -20.094 -33.906 -9.328 1 97.62 95 HIS A O 1
ATOM 766 N N . THR A 1 96 ? -21.688 -32.375 -8.648 1 97.62 96 THR A N 1
ATOM 767 C CA . THR A 1 96 ? -21.609 -31.516 -9.82 1 97.62 96 THR A CA 1
ATOM 768 C C . THR A 1 96 ? -21.328 -30.078 -9.422 1 97.62 96 THR A C 1
ATOM 770 O O . THR A 1 96 ? -21.969 -29.547 -8.516 1 97.62 96 THR A O 1
ATOM 773 N N . ARG A 1 97 ? -20.375 -29.453 -10.055 1 97.81 97 ARG A N 1
ATOM 774 C CA . ARG A 1 97 ? -20.016 -28.062 -9.812 1 97.81 97 ARG A CA 1
ATOM 775 C C . ARG A 1 97 ? -20.844 -27.125 -10.695 1 97.81 97 ARG A C 1
ATOM 777 O O . ARG A 1 97 ? -21.016 -27.391 -11.891 1 97.81 97 ARG A O 1
ATOM 784 N N . LEU A 1 98 ? -21.359 -26.141 -10.055 1 97.12 98 LEU A N 1
ATOM 785 C CA . LEU A 1 98 ? -22.078 -25.078 -10.75 1 97.12 98 LEU A CA 1
ATOM 786 C C . LEU A 1 98 ? -21.281 -23.781 -10.742 1 97.12 98 LEU A C 1
ATOM 788 O O . LEU A 1 98 ? -21.047 -23.203 -9.688 1 97.12 98 LEU A O 1
ATOM 792 N N . MET A 1 99 ? -20.828 -23.344 -11.883 1 97.19 99 MET A N 1
ATOM 793 C CA . MET A 1 99 ? -20.188 -22.047 -12.008 1 97.19 99 MET A CA 1
ATOM 794 C C . MET A 1 99 ? -21.234 -20.953 -12.227 1 97.19 99 MET A C 1
ATOM 796 O O . MET A 1 99 ? -21.875 -20.906 -13.273 1 97.19 99 MET A O 1
ATOM 800 N N . LEU A 1 100 ? -21.312 -20.156 -11.242 1 95.62 100 LEU A N 1
ATOM 801 C CA . LEU A 1 100 ? -22.328 -19.109 -11.25 1 95.62 100 LEU A CA 1
ATOM 802 C C . LEU A 1 100 ? -21.703 -17.75 -11.539 1 95.62 100 LEU A C 1
ATOM 804 O O . LEU A 1 100 ? -20.5 -17.562 -11.352 1 95.62 100 LEU A O 1
ATOM 808 N N . ASN A 1 101 ? -22.594 -16.906 -12.047 1 93.56 101 ASN A N 1
ATOM 809 C CA . ASN A 1 101 ? -22.141 -15.523 -12.117 1 93.56 101 ASN A CA 1
ATOM 810 C C . ASN A 1 101 ? -21.875 -14.953 -10.727 1 93.56 101 ASN A C 1
ATOM 812 O O . ASN A 1 101 ? -22.797 -14.727 -9.953 1 93.56 101 ASN A O 1
ATOM 816 N N . GLY A 1 102 ? -20.625 -14.75 -10.422 1 89.94 102 GLY A N 1
ATOM 817 C CA . GLY A 1 102 ? -20.234 -14.203 -9.125 1 89.94 102 GLY A CA 1
ATOM 818 C C . GLY A 1 102 ? -20.156 -15.25 -8.031 1 89.94 102 GLY A C 1
ATOM 819 O O . GLY A 1 102 ? -20.266 -14.93 -6.852 1 89.94 102 GLY A O 1
ATOM 820 N N . GLY A 1 103 ? -20.125 -16.5 -8.422 1 94.06 103 GLY A N 1
ATOM 821 C CA . GLY A 1 103 ? -20.078 -17.5 -7.367 1 94.06 103 GLY A CA 1
ATOM 822 C C . GLY A 1 103 ? -19.859 -18.906 -7.887 1 94.06 103 GLY A C 1
ATOM 823 O O . GLY A 1 103 ? -19.5 -19.094 -9.055 1 94.06 103 GLY A O 1
ATOM 824 N N . VAL A 1 104 ? -19.875 -19.844 -6.949 1 95.75 104 VAL A N 1
ATOM 825 C CA . VAL A 1 104 ? -19.688 -21.266 -7.242 1 95.75 104 VAL A CA 1
ATOM 826 C C . VAL A 1 104 ? -20.578 -22.109 -6.328 1 95.75 104 VAL A C 1
ATOM 828 O O . VAL A 1 104 ? -20.859 -21.703 -5.195 1 95.75 104 VAL A O 1
ATOM 831 N N . GLY A 1 105 ? -21.047 -23.219 -6.973 1 97.06 105 GLY A N 1
ATOM 832 C CA . GLY A 1 105 ? -21.875 -24.125 -6.191 1 97.06 105 GLY A CA 1
ATOM 833 C C . GLY A 1 105 ? -21.547 -25.594 -6.453 1 97.06 105 GLY A C 1
ATOM 834 O O . GLY A 1 105 ? -20.812 -25.906 -7.387 1 97.06 105 GLY A O 1
ATOM 835 N N . VAL A 1 106 ? -22.047 -26.391 -5.531 1 97.62 106 VAL A N 1
ATOM 836 C CA . VAL A 1 106 ? -21.922 -27.828 -5.691 1 97.62 106 VAL A CA 1
ATOM 837 C C . VAL A 1 106 ? -23.25 -28.516 -5.418 1 97.62 106 VAL A C 1
ATOM 839 O O . VAL A 1 106 ? -23.875 -28.297 -4.375 1 97.62 106 VAL A O 1
ATOM 842 N N . TYR A 1 107 ? -23.672 -29.25 -6.422 1 98 107 TYR A N 1
ATOM 843 C CA . TYR A 1 107 ? -24.875 -30.078 -6.324 1 98 107 TYR A CA 1
ATOM 844 C C . TYR A 1 107 ? -24.531 -31.516 -5.961 1 98 107 TYR A C 1
ATOM 846 O O . TYR A 1 107 ? -23.656 -32.125 -6.586 1 98 107 TYR A O 1
ATOM 854 N N . ASN A 1 108 ? -25.141 -31.969 -4.906 1 98.19 108 ASN A N 1
ATOM 855 C CA . ASN A 1 108 ? -25.047 -33.375 -4.512 1 98.19 108 ASN A CA 1
ATOM 856 C C . ASN A 1 108 ? -26.25 -34.188 -5.008 1 98.19 108 ASN A C 1
ATOM 858 O O . ASN A 1 108 ? -27.359 -34 -4.504 1 98.19 108 ASN A O 1
ATOM 862 N N . SER A 1 109 ? -25.984 -35.094 -5.887 1 97.25 109 SER A N 1
ATOM 863 C CA . SER A 1 109 ? -27.062 -35.812 -6.539 1 97.25 109 SER A CA 1
ATOM 864 C C . SER A 1 109 ? -27.703 -36.812 -5.59 1 97.25 109 SER A C 1
ATOM 866 O O . SER A 1 109 ? -28.828 -37.25 -5.812 1 97.25 109 SER A O 1
ATOM 868 N N . GLU A 1 110 ? -27.078 -37.281 -4.555 1 97.19 110 GLU A N 1
ATOM 869 C CA . GLU A 1 110 ? -27.625 -38.219 -3.596 1 97.19 110 GLU A CA 1
ATOM 870 C C . GLU A 1 110 ? -28.609 -37.562 -2.645 1 97.19 110 GLU A C 1
ATOM 872 O O . GLU A 1 110 ? -29.641 -38.156 -2.307 1 97.19 110 GLU A O 1
ATOM 877 N N . THR A 1 111 ? -28.344 -36.406 -2.242 1 97.12 111 THR A N 1
ATOM 878 C CA . THR A 1 111 ? -29.156 -35.75 -1.234 1 97.12 111 THR A CA 1
ATOM 879 C C . THR A 1 111 ? -30.062 -34.688 -1.877 1 97.12 111 THR A C 1
ATOM 881 O O . THR A 1 111 ? -31.062 -34.25 -1.277 1 97.12 111 THR A O 1
ATOM 884 N N . GLY A 1 112 ? -29.688 -34.219 -3.043 1 97.25 112 GLY A N 1
ATOM 885 C CA . GLY A 1 112 ? -30.406 -33.125 -3.691 1 97.25 112 GLY A CA 1
ATOM 886 C C . GLY A 1 112 ? -30 -31.766 -3.174 1 97.25 112 GLY A C 1
ATOM 887 O O . GLY A 1 112 ? -30.625 -30.766 -3.521 1 97.25 112 GLY A O 1
ATOM 888 N N . THR A 1 113 ? -28.953 -31.75 -2.369 1 97.62 113 THR A N 1
ATOM 889 C CA . THR A 1 113 ? -28.516 -30.5 -1.747 1 97.62 113 THR A CA 1
ATOM 890 C C . THR A 1 113 ? -27.609 -29.719 -2.688 1 97.62 113 THR A C 1
ATOM 892 O O . THR A 1 113 ? -26.75 -30.297 -3.354 1 97.62 113 THR A O 1
ATOM 895 N N . VAL A 1 114 ? -27.859 -28.406 -2.809 1 97.62 114 VAL A N 1
ATOM 896 C CA . VAL A 1 114 ? -26.953 -27.5 -3.504 1 97.62 114 VAL A CA 1
ATOM 897 C C . VAL A 1 114 ? -26.391 -26.469 -2.523 1 97.62 114 VAL A C 1
ATOM 899 O O . VAL A 1 114 ? -27.125 -25.672 -1.953 1 97.62 114 VAL A O 1
ATOM 902 N N . ASP A 1 115 ? -25.141 -26.547 -2.279 1 97.5 115 ASP A N 1
ATOM 903 C CA . ASP A 1 115 ? -24.422 -25.516 -1.533 1 97.5 115 ASP A CA 1
ATOM 904 C C . ASP A 1 115 ? -23.719 -24.547 -2.479 1 97.5 115 ASP A C 1
ATOM 906 O O . ASP A 1 115 ? -22.953 -24.969 -3.344 1 97.5 115 ASP A O 1
ATOM 910 N N . TYR A 1 116 ? -24.094 -23.297 -2.381 1 95.06 116 TYR A N 1
ATOM 911 C CA . TYR A 1 116 ? -23.406 -22.375 -3.275 1 95.06 116 TYR A CA 1
ATOM 912 C C . TYR A 1 116 ? -23.016 -21.078 -2.547 1 95.06 116 TYR A C 1
ATOM 914 O O . TYR A 1 116 ? -23.578 -20.766 -1.497 1 95.06 116 TYR A O 1
ATOM 922 N N . GLU A 1 117 ? -22 -20.469 -2.982 1 94.19 117 GLU A N 1
ATOM 923 C CA . GLU A 1 117 ? -21.516 -19.188 -2.463 1 94.19 117 GLU A CA 1
ATOM 924 C C . GLU A 1 117 ? -21.562 -18.109 -3.535 1 94.19 117 GLU A C 1
ATOM 926 O O . GLU A 1 117 ? -21.328 -18.375 -4.715 1 94.19 117 GLU A O 1
ATOM 931 N N . LEU A 1 118 ? -22 -16.922 -3.127 1 92.12 118 LEU A N 1
ATOM 932 C CA . LEU A 1 118 ? -21.984 -15.742 -3.979 1 92.12 118 LEU A CA 1
ATOM 933 C C . LEU A 1 118 ? -21 -14.703 -3.438 1 92.12 118 LEU A C 1
ATOM 935 O O . LEU A 1 118 ? -20.906 -14.516 -2.225 1 92.12 118 LEU A O 1
ATOM 939 N N . HIS A 1 119 ? -20.328 -14.141 -4.34 1 89.25 119 HIS A N 1
ATOM 940 C CA . HIS A 1 119 ? -19.406 -13.055 -3.99 1 89.25 119 HIS A CA 1
ATOM 941 C C . HIS A 1 119 ? -20.031 -11.695 -4.305 1 89.25 119 HIS A C 1
ATOM 943 O O . HIS A 1 119 ? -20.125 -11.305 -5.469 1 89.25 119 HIS A O 1
ATOM 949 N N . LYS A 1 120 ? -20.516 -11.195 -3.285 1 88.31 120 LYS A N 1
ATOM 950 C CA . LYS A 1 120 ? -21.094 -9.859 -3.459 1 88.31 120 LYS A CA 1
ATOM 951 C C . LYS A 1 120 ? -20.031 -8.781 -3.379 1 88.31 120 LYS A C 1
ATOM 953 O O . LYS A 1 120 ? -19.203 -8.781 -2.463 1 88.31 120 LYS A O 1
ATOM 958 N N . LYS A 1 121 ? -20.094 -7.957 -4.348 1 89.5 121 LYS A N 1
ATOM 959 C CA . LYS A 1 121 ? -19.062 -6.922 -4.473 1 89.5 121 LYS A CA 1
ATOM 960 C C . LYS A 1 121 ? -19.531 -5.617 -3.826 1 89.5 121 LYS A C 1
ATOM 962 O O . LYS A 1 121 ? -20.609 -5.113 -4.129 1 89.5 121 LYS A O 1
ATOM 967 N N . ASN A 1 122 ? -18.75 -5.102 -2.859 1 93.5 122 ASN A N 1
ATOM 968 C CA . ASN A 1 122 ? -18.906 -3.723 -2.412 1 93.5 122 ASN A CA 1
ATOM 969 C C . ASN A 1 122 ? -18.203 -2.746 -3.359 1 93.5 122 ASN A C 1
ATOM 971 O O . ASN A 1 122 ? -16.984 -2.656 -3.373 1 93.5 122 ASN A O 1
ATOM 975 N N . THR A 1 123 ? -18.969 -2.045 -4.129 1 92.88 123 THR A N 1
ATOM 976 C CA . THR A 1 123 ? -18.453 -1.231 -5.223 1 92.88 123 THR A CA 1
ATOM 977 C C . THR A 1 123 ? -17.562 -0.112 -4.695 1 92.88 123 THR A C 1
ATOM 979 O O . THR A 1 123 ? -16.547 0.239 -5.32 1 92.88 123 THR A O 1
ATOM 982 N N . PHE A 1 124 ? -17.906 0.442 -3.533 1 95.38 124 PHE A N 1
ATOM 983 C CA . PHE A 1 124 ? -17.109 1.522 -2.963 1 95.38 124 PHE A CA 1
ATOM 984 C C . PHE A 1 124 ? -15.742 1.015 -2.525 1 95.38 124 PHE A C 1
ATOM 986 O O . PHE A 1 124 ? -14.711 1.582 -2.902 1 95.38 124 PHE A O 1
ATOM 993 N N . ILE A 1 125 ? -15.742 -0.117 -1.811 1 95.62 125 ILE A N 1
ATOM 994 C CA . ILE A 1 125 ? -14.492 -0.677 -1.305 1 95.62 125 ILE A CA 1
ATOM 995 C C . ILE A 1 125 ? -13.633 -1.161 -2.471 1 95.62 125 ILE A C 1
ATOM 997 O O . ILE A 1 125 ? -12.414 -0.955 -2.482 1 95.62 125 ILE A O 1
ATOM 1001 N N . TYR A 1 126 ? -14.312 -1.764 -3.434 1 95 126 TYR A N 1
ATOM 1002 C CA . TYR A 1 126 ? -13.602 -2.223 -4.621 1 95 126 TYR A CA 1
ATOM 1003 C C . TYR A 1 126 ? -12.906 -1.062 -5.328 1 95 126 TYR A C 1
ATOM 1005 O O . TYR A 1 126 ? -11.742 -1.166 -5.707 1 95 126 TYR A O 1
ATOM 1013 N N . ALA A 1 127 ? -13.578 0.069 -5.395 1 95.19 127 ALA A N 1
ATOM 1014 C CA . ALA A 1 127 ? -13.055 1.24 -6.094 1 95.19 127 ALA A CA 1
ATOM 1015 C C . ALA A 1 127 ? -11.836 1.804 -5.379 1 95.19 127 ALA A C 1
ATOM 1017 O O . ALA A 1 127 ? -10.805 2.064 -6.008 1 95.19 127 ALA A O 1
ATOM 1018 N N . ILE A 1 128 ? -11.891 1.973 -4.133 1 96.81 128 ILE A N 1
ATOM 1019 C CA . ILE A 1 128 ? -10.789 2.617 -3.422 1 96.81 128 ILE A CA 1
ATOM 1020 C C . ILE A 1 128 ? -9.602 1.659 -3.332 1 96.81 128 ILE A C 1
ATOM 1022 O O . ILE A 1 128 ? -8.445 2.09 -3.352 1 96.81 128 ILE A O 1
ATOM 1026 N N . ASN A 1 129 ? -9.859 0.382 -3.318 1 95.44 129 ASN A N 1
ATOM 1027 C CA . ASN A 1 129 ? -8.773 -0.588 -3.334 1 95.44 129 ASN A CA 1
ATOM 1028 C C . ASN A 1 129 ? -8.031 -0.583 -4.672 1 95.44 129 ASN A C 1
ATOM 1030 O O . ASN A 1 129 ? -6.816 -0.766 -4.715 1 95.44 129 ASN A O 1
ATOM 1034 N N . ARG A 1 130 ? -8.789 -0.414 -5.699 1 94.94 130 ARG A N 1
ATOM 1035 C CA . ARG A 1 130 ? -8.172 -0.327 -7.016 1 94.94 130 ARG A CA 1
ATOM 1036 C C . ARG A 1 130 ? -7.227 0.868 -7.102 1 94.94 130 ARG A C 1
ATOM 1038 O O . ARG A 1 130 ? -6.164 0.784 -7.719 1 94.94 130 ARG A O 1
ATOM 1045 N N . LEU A 1 131 ? -7.629 1.893 -6.523 1 96.81 131 LEU A N 1
ATOM 1046 C CA . LEU A 1 131 ? -6.75 3.057 -6.461 1 96.81 131 LEU A CA 1
ATOM 1047 C C . LEU A 1 131 ? -5.52 2.764 -5.605 1 96.81 131 LEU A C 1
ATOM 1049 O O . LEU A 1 131 ? -4.395 3.076 -6 1 96.81 131 LEU A O 1
ATOM 1053 N N . HIS A 1 132 ? -5.711 2.15 -4.48 1 97 132 HIS A N 1
ATOM 1054 C CA . HIS A 1 132 ? -4.629 1.861 -3.549 1 97 132 HIS A CA 1
ATOM 1055 C C . HIS A 1 132 ? -3.553 1.001 -4.203 1 97 132 HIS A C 1
ATOM 1057 O O . HIS A 1 132 ? -2.359 1.255 -4.027 1 97 132 HIS A O 1
ATOM 1063 N N . TYR A 1 133 ? -4.02 0.093 -4.992 1 92.94 133 TYR A N 1
ATOM 1064 C CA . TYR A 1 133 ? -3.104 -0.83 -5.656 1 92.94 133 TYR A CA 1
ATOM 1065 C C . TYR A 1 133 ? -2.605 -0.252 -6.973 1 92.94 133 TYR A C 1
ATOM 1067 O O . TYR A 1 133 ? -1.889 -0.922 -7.723 1 92.94 133 TYR A O 1
ATOM 1075 N N . ASN A 1 134 ? -3.039 0.946 -7.285 1 93.94 134 ASN A N 1
ATOM 1076 C CA . ASN A 1 134 ? -2.652 1.59 -8.539 1 93.94 134 ASN A CA 1
ATOM 1077 C C . ASN A 1 134 ? -3.064 0.755 -9.742 1 93.94 134 ASN A C 1
ATOM 1079 O O . ASN A 1 134 ? -2.256 0.514 -10.641 1 93.94 134 ASN A O 1
ATOM 1083 N N . ARG A 1 135 ? -4.309 0.338 -9.82 1 91.94 135 ARG A N 1
ATOM 1084 C CA . ARG A 1 135 ? -4.797 -0.537 -10.883 1 91.94 135 ARG A CA 1
ATOM 1085 C C . ARG A 1 135 ? -5.535 0.259 -11.953 1 91.94 135 ARG A C 1
ATOM 1087 O O . ARG A 1 135 ? -6.074 -0.316 -12.898 1 91.94 135 ARG A O 1
ATOM 1094 N N . LEU A 1 136 ? -5.637 1.49 -11.766 1 93.69 136 LEU A N 1
ATOM 1095 C CA . LEU A 1 136 ? -6.27 2.354 -12.758 1 93.69 136 LEU A CA 1
ATOM 1096 C C . LEU A 1 136 ? -5.223 3.062 -13.609 1 93.69 136 LEU A C 1
ATOM 1098 O O . LEU A 1 136 ? -4.242 3.592 -13.086 1 93.69 136 LEU A O 1
ATOM 1102 N N . ARG A 1 137 ? -5.465 2.984 -14.844 1 91.12 137 ARG A N 1
ATOM 1103 C CA . ARG A 1 137 ? -4.523 3.598 -15.773 1 91.12 137 ARG A CA 1
ATOM 1104 C C . ARG A 1 137 ? -4.309 5.07 -15.445 1 91.12 137 ARG A C 1
ATOM 1106 O O . ARG A 1 137 ? -5.27 5.812 -15.234 1 91.12 137 ARG A O 1
ATOM 1113 N N . GLY A 1 138 ? -3.043 5.461 -15.383 1 94.25 138 GLY A N 1
ATOM 1114 C CA . GLY A 1 138 ? -2.711 6.859 -15.18 1 94.25 138 GLY A CA 1
ATOM 1115 C C . GLY A 1 138 ? -2.629 7.238 -13.711 1 94.25 138 GLY A C 1
ATOM 1116 O O . GLY A 1 138 ? -2.059 8.273 -13.359 1 94.25 138 GLY A O 1
ATOM 1117 N N . TRP A 1 139 ? -3.207 6.438 -12.867 1 96.75 139 TRP A N 1
ATOM 1118 C CA . TRP A 1 139 ? -3.24 6.758 -11.445 1 96.75 139 TRP A CA 1
ATOM 1119 C C . TRP A 1 139 ? -1.833 6.754 -10.852 1 96.75 139 TRP A C 1
ATOM 1121 O O . TRP A 1 139 ? -1.603 7.32 -9.781 1 96.75 139 TRP A O 1
ATOM 1131 N N . ASN A 1 140 ? -0.859 6.207 -11.516 1 95.69 140 ASN A N 1
ATOM 1132 C CA . ASN A 1 140 ? 0.515 6.148 -11.023 1 95.69 140 ASN A CA 1
ATOM 1133 C C . ASN A 1 140 ? 1.081 7.543 -10.773 1 95.69 140 ASN A C 1
ATOM 1135 O O . ASN A 1 140 ? 1.903 7.734 -9.875 1 95.69 140 ASN A O 1
ATOM 1139 N N . ILE A 1 141 ? 0.629 8.484 -11.562 1 96.75 141 ILE A N 1
ATOM 1140 C CA . ILE A 1 141 ? 1.08 9.859 -11.383 1 96.75 141 ILE A CA 1
ATOM 1141 C C . ILE A 1 141 ? 0.581 10.398 -10.047 1 96.75 141 ILE A C 1
ATOM 1143 O O . ILE A 1 141 ? 1.346 11 -9.289 1 96.75 141 ILE A O 1
ATOM 1147 N N . MET A 1 142 ? -0.678 10.141 -9.805 1 97.31 142 MET A N 1
ATOM 1148 C CA . MET A 1 142 ? -1.251 10.594 -8.547 1 97.31 142 MET A CA 1
ATOM 1149 C C . MET A 1 142 ? -0.616 9.867 -7.363 1 97.31 142 MET A C 1
ATOM 1151 O O . MET A 1 142 ? -0.35 10.477 -6.324 1 97.31 142 MET A O 1
ATOM 1155 N N . ALA A 1 143 ? -0.379 8.594 -7.543 1 97.88 143 ALA A N 1
ATOM 1156 C CA . ALA A 1 143 ? 0.259 7.812 -6.484 1 97.88 143 ALA A CA 1
ATOM 1157 C C . ALA A 1 143 ? 1.649 8.352 -6.168 1 97.88 143 ALA A C 1
ATOM 1159 O O . ALA A 1 143 ? 2.031 8.453 -4.996 1 97.88 143 ALA A O 1
ATOM 1160 N N . ASP A 1 144 ? 2.369 8.695 -7.164 1 98.31 144 ASP A N 1
ATOM 1161 C CA . ASP A 1 144 ? 3.68 9.305 -6.965 1 98.31 144 ASP A CA 1
ATOM 1162 C C . ASP A 1 144 ? 3.559 10.641 -6.223 1 98.31 144 ASP A C 1
ATOM 1164 O O . ASP A 1 144 ? 4.324 10.906 -5.293 1 98.31 144 ASP A O 1
ATOM 1168 N N . LEU A 1 145 ? 2.662 11.406 -6.695 1 98.44 145 LEU A N 1
ATOM 1169 C CA . LEU A 1 145 ? 2.455 12.703 -6.051 1 98.44 145 LEU A CA 1
ATOM 1170 C C . LEU A 1 145 ? 2.117 12.523 -4.574 1 98.44 145 LEU A C 1
ATOM 1172 O O . LEU A 1 145 ? 2.588 13.289 -3.729 1 98.44 145 LEU A O 1
ATOM 1176 N N . PHE A 1 146 ? 1.354 11.57 -4.328 1 98.62 146 PHE A N 1
ATOM 1177 C CA . PHE A 1 146 ? 0.989 11.312 -2.939 1 98.62 146 PHE A CA 1
ATOM 1178 C C . PHE A 1 146 ? 2.209 10.891 -2.129 1 98.62 146 PHE A C 1
ATOM 1180 O O . PHE A 1 146 ? 2.42 11.383 -1.016 1 98.62 146 PHE A O 1
ATOM 1187 N N . ALA A 1 147 ? 2.971 9.969 -2.629 1 98.62 147 ALA A N 1
ATOM 1188 C CA . ALA A 1 147 ? 4.176 9.508 -1.942 1 98.62 147 ALA A CA 1
ATOM 1189 C C . ALA A 1 147 ? 5.105 10.672 -1.623 1 98.62 147 ALA A C 1
ATOM 1191 O O . ALA A 1 147 ? 5.586 10.797 -0.495 1 98.62 147 ALA A O 1
ATOM 1192 N N . PHE A 1 148 ? 5.309 11.547 -2.539 1 98.69 148 PHE A N 1
ATOM 1193 C CA . PHE A 1 148 ? 6.172 12.703 -2.346 1 98.69 148 PHE A CA 1
ATOM 1194 C C . PHE A 1 148 ? 5.562 13.672 -1.343 1 98.69 148 PHE A C 1
ATOM 1196 O O . PHE A 1 148 ? 6.277 14.297 -0.558 1 98.69 148 PHE A O 1
ATOM 1203 N N . SER A 1 149 ? 4.289 13.797 -1.424 1 98.75 149 SER A N 1
ATOM 1204 C CA . SER A 1 149 ? 3.607 14.672 -0.475 1 98.75 149 SER A CA 1
ATOM 1205 C C . SER A 1 149 ? 3.771 14.172 0.956 1 98.75 149 SER A C 1
ATOM 1207 O O . SER A 1 149 ? 3.971 14.961 1.878 1 98.75 149 SER A O 1
ATOM 1209 N N . LEU A 1 150 ? 3.627 12.867 1.089 1 98.62 150 LEU A N 1
ATOM 1210 C CA . LEU A 1 150 ? 3.82 12.281 2.412 1 98.62 150 LEU A CA 1
ATOM 1211 C C . LEU A 1 150 ? 5.191 12.648 2.973 1 98.62 150 LEU A C 1
ATOM 1213 O O . LEU A 1 150 ? 5.305 13.07 4.125 1 98.62 150 LEU A O 1
ATOM 1217 N N . ILE A 1 151 ? 6.199 12.508 2.166 1 98.75 151 ILE A N 1
ATOM 1218 C CA . ILE A 1 151 ? 7.566 12.828 2.557 1 98.75 151 ILE A CA 1
ATOM 1219 C C . ILE A 1 151 ? 7.68 14.328 2.848 1 98.75 151 ILE A C 1
ATOM 1221 O O . ILE A 1 151 ? 8.25 14.727 3.863 1 98.75 151 ILE A O 1
ATOM 1225 N N . PHE A 1 152 ? 7.125 15.133 2.021 1 98.69 152 PHE A N 1
ATOM 1226 C CA . PHE A 1 152 ? 7.145 16.578 2.186 1 98.69 152 PHE A CA 1
ATOM 1227 C C . PHE A 1 152 ? 6.457 17 3.48 1 98.69 152 PHE A C 1
ATOM 1229 O O . PHE A 1 152 ? 6.973 17.828 4.227 1 98.69 152 PHE A O 1
ATOM 1236 N N . PHE A 1 153 ? 5.246 16.406 3.719 1 98.56 153 PHE A N 1
ATOM 1237 C CA . PHE A 1 153 ? 4.508 16.75 4.93 1 98.56 153 PHE A CA 1
ATOM 1238 C C . PHE A 1 153 ? 5.328 16.422 6.172 1 98.56 153 PHE A C 1
ATOM 1240 O O . PHE A 1 153 ? 5.371 17.219 7.117 1 98.56 153 PHE A O 1
ATOM 1247 N N . ALA A 1 154 ? 5.914 15.289 6.18 1 97.88 154 ALA A N 1
ATOM 1248 C CA . ALA A 1 154 ? 6.723 14.867 7.32 1 97.88 154 ALA A CA 1
ATOM 1249 C C . ALA A 1 154 ? 7.879 15.828 7.562 1 97.88 154 ALA A C 1
ATOM 1251 O O . ALA A 1 154 ? 8.102 16.281 8.688 1 97.88 154 ALA A O 1
ATOM 1252 N N . LEU A 1 155 ? 8.562 16.219 6.527 1 97.25 155 LEU A N 1
ATOM 1253 C CA . LEU A 1 155 ? 9.758 17.047 6.656 1 97.25 155 LEU A CA 1
ATOM 1254 C C . LEU A 1 155 ? 9.375 18.5 6.918 1 97.25 155 LEU A C 1
ATOM 1256 O O . LEU A 1 155 ? 9.984 19.172 7.762 1 97.25 155 LEU A O 1
ATOM 1260 N N . SER A 1 156 ? 8.422 18.984 6.203 1 96.75 156 SER A N 1
ATOM 1261 C CA . SER A 1 156 ? 8.023 20.375 6.406 1 96.75 156 SER A CA 1
ATOM 1262 C C . SER A 1 156 ? 7.453 20.594 7.805 1 96.75 156 SER A C 1
ATOM 1264 O O . SER A 1 156 ? 7.68 21.641 8.422 1 96.75 156 SER A O 1
ATOM 1266 N N . GLY A 1 157 ? 6.703 19.578 8.297 1 95.31 157 GLY A N 1
ATOM 1267 C CA . GLY A 1 157 ? 6.168 19.672 9.648 1 95.31 157 GLY A CA 1
ATOM 1268 C C . GLY A 1 157 ? 7.238 19.859 10.703 1 95.31 157 GLY A C 1
ATOM 1269 O O . GLY A 1 157 ? 7.031 20.578 11.688 1 95.31 157 GLY A O 1
ATOM 1270 N N . LEU A 1 158 ? 8.383 19.328 10.516 1 94.38 158 LEU A N 1
ATOM 1271 C CA . LEU A 1 158 ? 9.5 19.469 11.438 1 94.38 158 LEU A CA 1
ATOM 1272 C C . LEU A 1 158 ? 10 20.906 11.477 1 94.38 158 LEU A C 1
ATOM 1274 O O . LEU A 1 158 ? 10.43 21.391 12.531 1 94.38 158 LEU A O 1
ATOM 1278 N N . PHE A 1 159 ? 9.883 21.547 10.336 1 92 159 PHE A N 1
ATOM 1279 C CA . PHE A 1 159 ? 10.469 22.875 10.227 1 92 159 PHE A CA 1
ATOM 1280 C C . PHE A 1 159 ? 9.445 23.953 10.57 1 92 159 PHE A C 1
ATOM 1282 O O . PHE A 1 159 ? 9.805 25.047 10.977 1 92 159 PHE A O 1
ATOM 1289 N N . ILE A 1 160 ? 8.234 23.641 10.414 1 92.5 160 ILE A N 1
ATOM 1290 C CA . ILE A 1 160 ? 7.176 24.609 10.656 1 92.5 160 ILE A CA 1
ATOM 1291 C C . ILE A 1 160 ? 6.98 24.797 12.156 1 92.5 160 ILE A C 1
ATOM 1293 O O . ILE A 1 160 ? 6.801 25.922 12.625 1 92.5 160 ILE A O 1
ATOM 1297 N N . VAL A 1 161 ? 6.973 23.719 12.891 1 89.44 161 VAL A N 1
ATOM 1298 C CA . VAL A 1 161 ? 6.754 23.797 14.336 1 89.44 161 VAL A CA 1
ATOM 1299 C C . VAL A 1 161 ? 8.031 24.25 15.031 1 89.44 161 VAL A C 1
ATOM 1301 O O . VAL A 1 161 ? 9.086 23.609 14.898 1 89.44 161 VAL A O 1
ATOM 1304 N N . LYS A 1 162 ? 7.91 25.328 15.656 1 82.31 162 LYS A N 1
ATOM 1305 C CA . LYS A 1 162 ? 9.086 25.922 16.297 1 82.31 162 LYS A CA 1
ATOM 1306 C C . LYS A 1 162 ? 8.898 26.016 17.797 1 82.31 162 LYS A C 1
ATOM 1308 O O . LYS A 1 162 ? 7.777 25.875 18.297 1 82.31 162 LYS A O 1
ATOM 1313 N N . GLY A 1 163 ? 10.094 26.203 18.438 1 80.88 163 GLY A N 1
ATOM 1314 C CA . GLY A 1 163 ? 10.078 26.547 19.859 1 80.88 163 GLY A CA 1
ATOM 1315 C C . GLY A 1 163 ? 9.914 25.328 20.75 1 80.88 163 GLY A C 1
ATOM 1316 O O . GLY A 1 163 ? 10.477 24.266 20.484 1 80.88 163 GLY A O 1
ATOM 1317 N N . LYS A 1 164 ? 9.18 25.516 21.844 1 78.75 164 LYS A N 1
ATOM 1318 C CA . LYS A 1 164 ? 9.094 24.531 22.922 1 78.75 164 LYS A CA 1
ATOM 1319 C C . LYS A 1 164 ? 8.25 23.328 22.5 1 78.75 164 LYS A C 1
ATOM 1321 O O . LYS A 1 164 ? 8.336 22.266 23.109 1 78.75 164 LYS A O 1
ATOM 1326 N N . LYS A 1 165 ? 7.473 23.453 21.562 1 77.75 165 LYS A N 1
ATOM 1327 C CA . LYS A 1 165 ? 6.629 22.344 21.094 1 77.75 165 LYS A CA 1
ATOM 1328 C C . LYS A 1 165 ? 7.227 21.656 19.875 1 77.75 165 LYS A C 1
ATOM 1330 O O . LYS A 1 165 ? 6.711 20.641 19.406 1 77.75 165 LYS A O 1
ATOM 1335 N N . GLY A 1 166 ? 8.375 22.203 19.375 1 82.31 166 GLY A N 1
ATOM 1336 C CA . GLY A 1 166 ? 9.047 21.672 18.203 1 82.31 166 GLY A CA 1
ATOM 1337 C C . GLY A 1 166 ? 10.172 20.719 18.547 1 82.31 166 GLY A C 1
ATOM 1338 O O . GLY A 1 166 ? 10.109 20 19.562 1 82.31 166 GLY A O 1
ATOM 1339 N N . MET A 1 167 ? 11.133 20.609 17.656 1 81.12 167 MET A N 1
ATOM 1340 C CA . MET A 1 167 ? 12.227 19.656 17.781 1 81.12 167 MET A CA 1
ATOM 1341 C C . MET A 1 167 ? 13.117 20 18.969 1 81.12 167 MET A C 1
ATOM 1343 O O . MET A 1 167 ? 13.773 19.141 19.547 1 81.12 167 MET A O 1
ATOM 1347 N N . ALA A 1 168 ? 13.102 21.25 19.312 1 78.12 168 ALA A N 1
ATOM 1348 C CA . ALA A 1 168 ? 13.883 21.688 20.469 1 78.12 168 ALA A CA 1
ATOM 1349 C C . ALA A 1 168 ? 13.156 21.406 21.766 1 78.12 168 ALA A C 1
ATOM 1351 O O . ALA A 1 168 ? 13.75 21.484 22.844 1 78.12 168 ALA A O 1
ATOM 1352 N N . GLY A 1 169 ? 11.898 21.062 21.734 1 85.94 169 GLY A N 1
ATOM 1353 C CA . GLY A 1 169 ? 11.078 20.766 22.906 1 85.94 169 GLY A CA 1
ATOM 1354 C C . GLY A 1 169 ? 10.586 19.344 22.953 1 85.94 169 GLY A C 1
ATOM 1355 O O . GLY A 1 169 ? 11.367 18.406 22.781 1 85.94 169 GLY A O 1
ATOM 1356 N N . THR A 1 170 ? 9.352 19.203 23.312 1 85.25 170 THR A N 1
ATOM 1357 C CA . THR A 1 170 ? 8.766 17.891 23.531 1 85.25 170 THR A CA 1
ATOM 1358 C C . THR A 1 170 ? 8.641 17.125 22.219 1 85.25 170 THR A C 1
ATOM 1360 O O . THR A 1 170 ? 8.586 15.891 22.219 1 85.25 170 THR A O 1
ATOM 1363 N N . GLY A 1 171 ? 8.617 17.797 21.109 1 90.31 171 GLY A N 1
ATOM 1364 C CA . GLY A 1 171 ? 8.445 17.188 19.797 1 90.31 171 GLY A CA 1
ATOM 1365 C C . GLY A 1 171 ? 9.555 16.203 19.453 1 90.31 171 GLY A C 1
ATOM 1366 O O . GLY A 1 171 ? 9.328 15.227 18.75 1 90.31 171 GLY A O 1
ATOM 1367 N N . LYS A 1 172 ? 10.695 16.453 20 1 91.75 172 LYS A N 1
ATOM 1368 C CA . LYS A 1 172 ? 11.836 15.609 19.672 1 91.75 172 LYS A CA 1
ATOM 1369 C C . LYS A 1 172 ? 11.617 14.18 20.156 1 91.75 172 LYS A C 1
ATOM 1371 O O . LYS A 1 172 ? 12.102 13.227 19.547 1 91.75 172 LYS A O 1
ATOM 1376 N N . TRP A 1 173 ? 10.898 14.031 21.266 1 94.06 173 TRP A N 1
ATOM 1377 C CA . TRP A 1 173 ? 10.68 12.695 21.812 1 94.06 173 TRP A CA 1
ATOM 1378 C C . TRP A 1 173 ? 9.703 11.906 20.953 1 94.06 173 TRP A C 1
ATOM 1380 O O . TRP A 1 173 ? 9.891 10.711 20.719 1 94.06 173 TRP A O 1
ATOM 1390 N N . TYR A 1 174 ? 8.688 12.57 20.484 1 94.62 174 TYR A N 1
ATOM 1391 C CA . TYR A 1 174 ? 7.762 11.93 19.547 1 94.62 174 TYR A CA 1
ATOM 1392 C C . TYR A 1 174 ? 8.469 11.562 18.25 1 94.62 174 TYR A C 1
ATOM 1394 O O . TYR A 1 174 ? 8.273 10.461 17.719 1 94.62 174 TYR A O 1
ATOM 1402 N N . LEU A 1 175 ? 9.305 12.453 17.828 1 95.62 175 LEU A N 1
ATOM 1403 C CA . LEU A 1 175 ? 10.07 12.219 16.609 1 95.62 175 LEU A CA 1
ATOM 1404 C C . LEU A 1 175 ? 10.984 11.008 16.766 1 95.62 175 LEU A C 1
ATOM 1406 O O . LEU A 1 175 ? 11.023 10.141 15.898 1 95.62 175 LEU A O 1
ATOM 1410 N N . LEU A 1 176 ? 11.688 11.016 17.875 1 96.44 176 LEU A N 1
ATOM 1411 C CA . LEU A 1 176 ? 12.609 9.914 18.156 1 96.44 176 LEU A CA 1
ATOM 1412 C C . LEU A 1 176 ? 11.859 8.586 18.203 1 96.44 176 LEU A C 1
ATOM 1414 O O . LEU A 1 176 ? 12.305 7.594 17.625 1 96.44 176 LEU A O 1
ATOM 1418 N N . ALA A 1 177 ? 10.766 8.555 18.875 1 96 177 ALA A N 1
ATOM 1419 C CA . ALA A 1 177 ? 9.945 7.352 18.922 1 96 177 ALA A CA 1
ATOM 1420 C C . ALA A 1 177 ? 9.492 6.941 17.531 1 96 177 ALA A C 1
ATOM 1422 O O . ALA A 1 177 ? 9.57 5.766 17.172 1 96 177 ALA A O 1
ATOM 1423 N N . GLY A 1 178 ? 9.039 7.883 16.734 1 96.56 178 GLY A N 1
ATOM 1424 C CA . GLY A 1 178 ? 8.547 7.629 15.383 1 96.56 178 GLY A CA 1
ATOM 1425 C C . GLY A 1 178 ? 9.609 7.055 14.461 1 96.56 178 GLY A C 1
ATOM 1426 O O . GLY A 1 178 ? 9.289 6.301 13.539 1 96.56 178 GLY A O 1
ATOM 1427 N N . ILE A 1 179 ? 10.859 7.395 14.734 1 96.81 179 ILE A N 1
ATOM 1428 C CA . ILE A 1 179 ? 11.961 6.902 13.914 1 96.81 179 ILE A CA 1
ATOM 1429 C C . ILE A 1 179 ? 12.422 5.547 14.438 1 96.81 179 ILE A C 1
ATOM 1431 O O . ILE A 1 179 ? 12.711 4.637 13.656 1 96.81 179 ILE A O 1
ATOM 1435 N N . LEU A 1 180 ? 12.383 5.371 15.711 1 97.19 180 LEU A N 1
ATOM 1436 C CA . LEU A 1 180 ? 12.93 4.168 16.328 1 97.19 180 LEU A CA 1
ATOM 1437 C C . LEU A 1 180 ? 11.984 2.982 16.141 1 97.19 180 LEU A C 1
ATOM 1439 O O . LEU A 1 180 ? 12.438 1.843 15.992 1 97.19 180 LEU A O 1
ATOM 1443 N N . ILE A 1 181 ? 10.75 3.176 16.094 1 96.5 181 ILE A N 1
ATOM 1444 C CA . ILE A 1 181 ? 9.773 2.094 16.031 1 96.5 181 ILE A CA 1
ATOM 1445 C C . ILE A 1 181 ? 9.977 1.298 14.734 1 96.5 181 ILE A C 1
ATOM 1447 O O . ILE A 1 181 ? 10.219 0.089 14.773 1 96.5 181 ILE A O 1
ATOM 1451 N N . PRO A 1 182 ? 9.938 1.905 13.57 1 96.56 182 PRO A N 1
ATOM 1452 C CA . PRO A 1 182 ? 10.18 1.104 12.367 1 96.56 182 PRO A CA 1
ATOM 1453 C C . PRO A 1 182 ? 11.57 0.471 12.352 1 96.56 182 PRO A C 1
ATOM 1455 O O . PRO A 1 182 ? 11.734 -0.661 11.883 1 96.56 182 PRO A O 1
ATOM 1458 N N . VAL A 1 183 ? 12.555 1.176 12.883 1 95.81 183 VAL A N 1
ATOM 1459 C CA . VAL A 1 183 ? 13.914 0.653 12.898 1 95.81 183 VAL A CA 1
ATOM 1460 C C . VAL A 1 183 ? 13.977 -0.606 13.766 1 95.81 183 VAL A C 1
ATOM 1462 O O . VAL A 1 183 ? 14.539 -1.621 13.352 1 95.81 183 VAL A O 1
ATOM 1465 N N . LEU A 1 184 ? 13.383 -0.536 14.898 1 96 184 LEU A N 1
ATOM 1466 C CA . LEU A 1 184 ? 13.398 -1.673 15.812 1 96 184 LEU A CA 1
ATOM 1467 C C . LEU A 1 184 ? 12.617 -2.85 15.227 1 96 184 LEU A C 1
ATOM 1469 O O . LEU A 1 184 ? 13.023 -4.004 15.383 1 96 184 LEU A O 1
ATOM 1473 N N . TYR A 1 185 ? 11.523 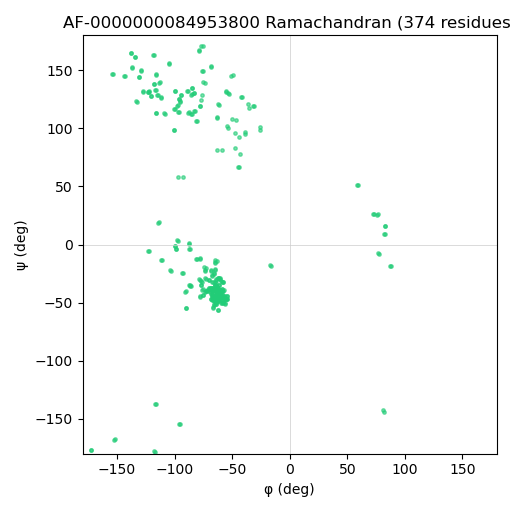-2.645 14.547 1 95 185 TYR A N 1
ATOM 1474 C CA . TYR A 1 185 ? 10.758 -3.713 13.914 1 95 185 TYR A CA 1
ATOM 1475 C C . TYR A 1 185 ? 11.578 -4.395 12.82 1 95 185 TYR A C 1
ATOM 1477 O O . TYR A 1 185 ? 11.539 -5.617 12.68 1 95 185 TYR A O 1
ATOM 1485 N N . VAL A 1 186 ? 12.32 -3.602 12.062 1 94.19 186 VAL A N 1
ATOM 1486 C CA . VAL A 1 186 ? 13.125 -4.152 10.977 1 94.19 186 VAL A CA 1
ATOM 1487 C C . VAL A 1 186 ? 14.273 -4.98 11.547 1 94.19 186 VAL A C 1
ATOM 1489 O O . VAL A 1 186 ? 14.578 -6.059 11.031 1 94.19 186 VAL A O 1
ATOM 1492 N N . LEU A 1 187 ? 14.836 -4.5 12.633 1 93.19 187 LEU A N 1
ATOM 1493 C CA . LEU A 1 187 ? 16.016 -5.152 13.195 1 93.19 187 LEU A CA 1
ATOM 1494 C C . LEU A 1 187 ? 15.617 -6.398 13.977 1 93.19 187 LEU A C 1
ATOM 1496 O O . LEU A 1 187 ? 16.344 -7.395 13.977 1 93.19 187 LEU A O 1
ATOM 1500 N N . PHE A 1 188 ? 14.391 -6.426 14.586 1 90 188 PHE A N 1
ATOM 1501 C CA . PHE A 1 188 ? 14.078 -7.5 15.523 1 90 188 PHE A CA 1
ATOM 1502 C C . PHE A 1 188 ? 12.82 -8.25 15.078 1 90 188 PHE A C 1
ATOM 1504 O O . PHE A 1 188 ? 12.43 -9.234 15.703 1 90 188 PHE A O 1
ATOM 1511 N N . GLY A 1 189 ? 12.148 -7.824 14.07 1 81 189 GLY A N 1
ATOM 1512 C CA . GLY A 1 189 ? 10.922 -8.484 13.641 1 81 189 GLY A CA 1
ATOM 1513 C C . GLY A 1 189 ? 11.125 -9.422 12.469 1 81 189 GLY A C 1
ATOM 1514 O O . GLY A 1 189 ? 12.203 -9.445 11.859 1 81 189 GLY A O 1
ATOM 1515 N N . MET B 1 1 ? -40.969 30.891 39.125 1 34.38 1 MET B N 1
ATOM 1516 C CA . MET B 1 1 ? -39.5 31.062 39.031 1 34.38 1 MET B CA 1
ATOM 1517 C C . MET B 1 1 ? -38.938 30.156 37.938 1 34.38 1 MET B C 1
ATOM 1519 O O . MET B 1 1 ? -38.812 28.938 38.125 1 34.38 1 MET B O 1
ATOM 1523 N N . ALA B 1 2 ? -39.156 30.406 36.688 1 44.25 2 ALA B N 1
ATOM 1524 C CA . ALA B 1 2 ? -38.75 29.688 35.5 1 44.25 2 ALA B CA 1
ATOM 1525 C C . ALA B 1 2 ? -37.219 29.672 35.375 1 44.25 2 ALA B C 1
ATOM 1527 O O . ALA B 1 2 ? -36.594 30.719 35.281 1 44.25 2 ALA B O 1
ATOM 1528 N N . GLU B 1 3 ? -36.5 28.781 36.062 1 39.47 3 GLU B N 1
ATOM 1529 C CA . GLU B 1 3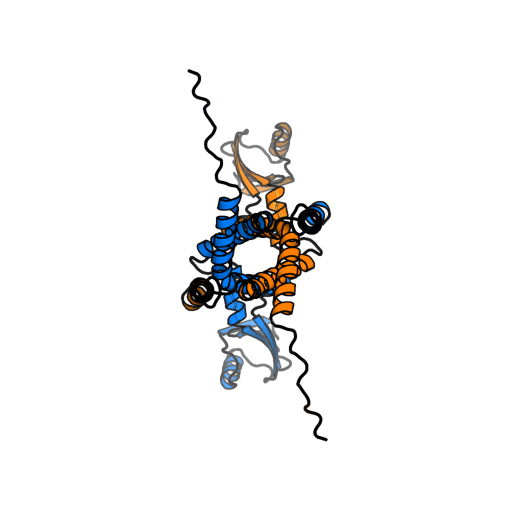 ? -35.062 28.594 35.875 1 39.47 3 GLU B CA 1
ATOM 1530 C C . GLU B 1 3 ? -34.75 28.484 34.375 1 39.47 3 GLU B C 1
ATOM 1532 O O . GLU B 1 3 ? -35.312 27.656 33.688 1 39.47 3 GLU B O 1
ATOM 1537 N N . ASP B 1 4 ? -34.375 29.531 33.719 1 40.19 4 ASP B N 1
ATOM 1538 C CA . ASP B 1 4 ? -33.844 29.594 32.344 1 40.19 4 ASP B CA 1
ATOM 1539 C C . ASP B 1 4 ? -32.75 28.547 32.125 1 40.19 4 ASP B C 1
ATOM 1541 O O . ASP B 1 4 ? -31.734 28.547 32.844 1 40.19 4 ASP B O 1
ATOM 1545 N N . PHE B 1 5 ? -33.031 27.281 31.812 1 46.22 5 PHE B N 1
ATOM 1546 C CA . PHE B 1 5 ? -32.094 26.266 31.391 1 46.22 5 PHE B CA 1
ATOM 1547 C C . PHE B 1 5 ? -31.125 26.812 30.344 1 46.22 5 PHE B C 1
ATOM 1549 O O . PHE B 1 5 ? -31.516 27 29.188 1 46.22 5 PHE B O 1
ATOM 1556 N N . ARG B 1 6 ? -30.297 27.703 30.719 1 47.03 6 ARG B N 1
ATOM 1557 C CA . ARG B 1 6 ? -29.266 28.094 29.766 1 47.03 6 ARG B CA 1
ATOM 1558 C C . ARG B 1 6 ? -28.484 26.875 29.266 1 47.03 6 ARG B C 1
ATOM 1560 O O . ARG B 1 6 ? -28 26.078 30.078 1 47.03 6 ARG B O 1
ATOM 1567 N N . PRO B 1 7 ? -28.75 26.406 28.125 1 44.16 7 PRO B N 1
ATOM 1568 C CA . PRO B 1 7 ? -27.953 25.281 27.656 1 44.16 7 PRO B CA 1
ATOM 1569 C C . PRO B 1 7 ? -26.469 25.422 27.953 1 44.16 7 PRO B C 1
ATOM 1571 O O . PRO B 1 7 ? -25.969 26.547 28.094 1 44.16 7 PRO B O 1
ATOM 1574 N N . ALA B 1 8 ? -25.859 24.469 28.562 1 47.91 8 ALA B N 1
ATOM 1575 C CA . ALA B 1 8 ? -24.438 24.391 28.891 1 47.91 8 ALA B CA 1
ATOM 1576 C C . ALA B 1 8 ? -23.594 25.031 27.797 1 47.91 8 ALA B C 1
ATOM 1578 O O . ALA B 1 8 ? -23.875 24.844 26.609 1 47.91 8 ALA B O 1
ATOM 1579 N N . LYS B 1 9 ? -22.891 26.016 28.016 1 45.91 9 LYS B N 1
ATOM 1580 C CA . LYS B 1 9 ? -21.953 26.719 27.125 1 45.91 9 LYS B CA 1
ATOM 1581 C C . LYS B 1 9 ? -21.188 25.719 26.266 1 45.91 9 LYS B C 1
ATOM 1583 O O . LYS B 1 9 ? -20.656 24.734 26.766 1 45.91 9 LYS B O 1
ATOM 1588 N N . GLY B 1 10 ? -21.469 25.344 25.031 1 44.94 10 GLY B N 1
ATOM 1589 C CA . GLY B 1 10 ? -20.859 24.5 24.016 1 44.94 10 GLY B CA 1
ATOM 1590 C C . GLY B 1 10 ? -19.344 24.5 24.078 1 44.94 10 GLY B C 1
ATOM 1591 O O . GLY B 1 10 ? -18.734 25.422 24.625 1 44.94 10 GLY B O 1
ATOM 1592 N N . VAL B 1 11 ? -18.625 23.328 24.312 1 53.09 11 VAL B N 1
ATOM 1593 C CA . VAL B 1 11 ? -17.172 23.344 24.188 1 53.09 11 VAL B CA 1
ATOM 1594 C C . VAL B 1 11 ? -16.75 24.453 23.219 1 53.09 11 VAL B C 1
ATOM 1596 O O . VAL B 1 11 ? -17.172 24.469 22.062 1 53.09 11 VAL B O 1
ATOM 1599 N N . SER B 1 12 ? -16.297 25.578 23.641 1 58.69 12 SER B N 1
ATOM 1600 C CA . SER B 1 12 ? -16.031 26.75 22.828 1 58.69 12 SER B CA 1
ATOM 1601 C C . SER B 1 12 ? -15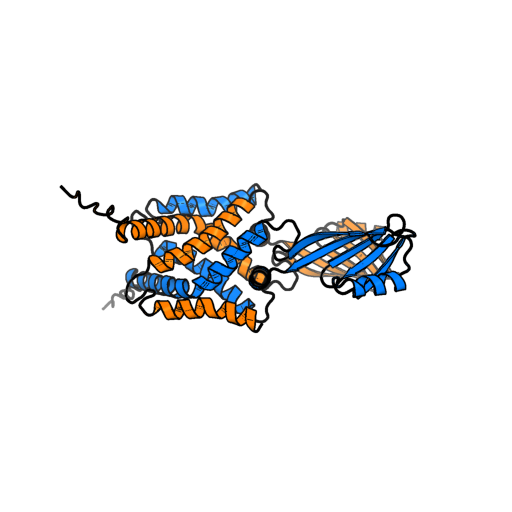.188 26.406 21.609 1 58.69 12 SER B C 1
ATOM 1603 O O . SER B 1 12 ? -14.273 25.578 21.688 1 58.69 12 SER B O 1
ATOM 1605 N N . LYS B 1 13 ? -15.742 26.391 20.328 1 64.5 13 LYS B N 1
ATOM 1606 C CA . LYS B 1 13 ? -15.094 26.25 19.031 1 64.5 13 LYS B CA 1
ATOM 1607 C C . LYS B 1 13 ? -13.594 26.531 19.125 1 64.5 13 LYS B C 1
ATOM 1609 O O . LYS B 1 13 ? -12.789 25.875 18.453 1 64.5 13 LYS B O 1
ATOM 1614 N N . ASN B 1 14 ? -13.172 27.219 20.266 1 76.12 14 ASN B N 1
ATOM 1615 C CA . ASN B 1 14 ? -11.781 27.609 20.453 1 76.12 14 ASN B CA 1
ATOM 1616 C C . ASN B 1 14 ? -10.977 26.484 21.094 1 76.12 14 ASN B C 1
ATOM 1618 O O . ASN B 1 14 ? -9.828 26.25 20.719 1 76.12 14 ASN B O 1
ATOM 1622 N N . LYS B 1 15 ? -11.688 25.734 22.016 1 82.75 15 LYS B N 1
ATOM 1623 C CA . LYS B 1 15 ? -10.984 24.672 22.719 1 82.75 15 LYS B CA 1
ATOM 1624 C C . LYS B 1 15 ? -10.734 23.484 21.781 1 82.75 15 LYS B C 1
ATOM 1626 O O . LYS B 1 15 ? -9.656 22.891 21.797 1 82.75 15 LYS B O 1
ATOM 1631 N N . MET B 1 16 ? -11.711 23.172 20.984 1 85.56 16 MET B N 1
ATOM 1632 C CA . MET B 1 16 ? -11.586 22.062 20.047 1 85.56 16 MET B CA 1
ATOM 1633 C C . MET B 1 16 ? -10.477 22.312 19.031 1 85.56 16 MET B C 1
ATOM 1635 O O . MET B 1 16 ? -9.695 21.422 18.719 1 85.56 16 MET B O 1
ATOM 1639 N N . SER B 1 17 ? -10.414 23.5 18.594 1 87.56 17 SER B N 1
ATOM 1640 C CA . SER B 1 17 ? -9.391 23.844 17.625 1 87.56 17 SER B CA 1
ATOM 1641 C C . SER B 1 17 ? -7.992 23.719 18.219 1 87.56 17 SER B C 1
ATOM 1643 O O . SER B 1 17 ? -7.066 23.266 17.531 1 87.56 17 SER B O 1
ATOM 1645 N N . ARG B 1 18 ? -7.949 24.047 19.484 1 91.12 18 ARG B N 1
ATOM 1646 C CA . ARG B 1 18 ? -6.66 23.922 20.156 1 91.12 18 ARG B CA 1
ATOM 1647 C C . ARG B 1 18 ? -6.23 22.469 20.281 1 91.12 18 ARG B C 1
ATOM 1649 O O . ARG B 1 18 ? -5.07 22.141 20.031 1 91.12 18 ARG B O 1
ATOM 1656 N N . TRP B 1 19 ? -7.125 21.656 20.641 1 94.19 19 TRP B N 1
ATOM 1657 C CA . TRP B 1 19 ? -6.809 20.25 20.797 1 94.19 19 TRP B CA 1
ATOM 1658 C C . TRP B 1 19 ? -6.473 19.609 19.453 1 94.19 19 TRP B C 1
ATOM 1660 O O . TRP B 1 19 ? -5.578 18.766 19.375 1 94.19 19 TRP B O 1
ATOM 1670 N N . LEU B 1 20 ? -7.172 19.969 18.422 1 95.25 20 LEU B N 1
ATOM 1671 C CA . LEU B 1 20 ? -6.871 19.453 17.094 1 95.25 20 LEU B CA 1
ATOM 1672 C C . LEU B 1 20 ? -5.449 19.828 16.672 1 95.25 20 LEU B C 1
ATOM 1674 O O . LEU B 1 20 ? -4.73 19 16.109 1 95.25 20 LEU B O 1
ATOM 1678 N N . ARG B 1 21 ? -5.082 21 17.016 1 94.75 21 ARG B N 1
ATOM 1679 C CA . ARG B 1 21 ? -3.748 21.484 16.672 1 94.75 21 ARG B CA 1
ATOM 1680 C C . ARG B 1 21 ? -2.676 20.719 17.438 1 94.75 21 ARG B C 1
ATOM 1682 O O . ARG B 1 21 ? -1.654 20.328 16.875 1 94.75 21 ARG B O 1
ATOM 1689 N N . VAL B 1 22 ? -2.945 20.516 18.688 1 94.56 22 VAL B N 1
ATOM 1690 C CA . VAL B 1 22 ? -1.976 19.844 19.547 1 94.56 22 VAL B CA 1
ATOM 1691 C C . VAL B 1 22 ? -1.805 18.391 19.109 1 94.56 22 VAL B C 1
ATOM 1693 O O . VAL B 1 22 ? -0.679 17.922 18.938 1 94.56 22 VAL B O 1
ATOM 1696 N N . ILE B 1 23 ? -2.887 17.734 18.844 1 96.75 23 ILE B N 1
ATOM 1697 C CA . ILE B 1 23 ? -2.824 16.328 18.469 1 96.75 23 ILE B CA 1
ATOM 1698 C C . ILE B 1 23 ? -2.225 16.203 17.062 1 96.75 23 ILE B C 1
ATOM 1700 O O . ILE B 1 23 ? -1.433 15.297 16.812 1 96.75 23 ILE B O 1
ATOM 1704 N N . HIS B 1 24 ? -2.631 17.109 16.203 1 97.75 24 HIS B N 1
ATOM 1705 C CA . HIS B 1 24 ? -2.059 17.125 14.867 1 97.75 24 HIS B CA 1
ATOM 1706 C C . HIS B 1 24 ? -0.542 17.266 14.914 1 97.75 24 HIS B C 1
ATOM 1708 O O . HIS B 1 24 ? 0.177 16.516 14.234 1 97.75 24 HIS B O 1
ATOM 1714 N N . ARG B 1 25 ? -0.117 18.125 15.711 1 96 25 ARG B N 1
ATOM 1715 C CA . ARG B 1 25 ? 1.314 18.375 15.844 1 96 25 ARG B CA 1
ATOM 1716 C C . ARG B 1 25 ? 2.031 17.156 16.438 1 96 25 ARG B C 1
ATOM 1718 O O . ARG B 1 25 ? 3.004 16.672 15.852 1 96 25 ARG B O 1
ATOM 1725 N N . ASP B 1 26 ? 1.588 16.703 17.547 1 96.12 26 ASP B N 1
ATOM 1726 C CA . ASP B 1 26 ? 2.258 15.609 18.25 1 96.12 26 ASP B CA 1
ATOM 1727 C C . ASP B 1 26 ? 2.234 14.32 17.422 1 96.12 26 ASP B C 1
ATOM 1729 O O . ASP B 1 26 ? 3.242 13.617 17.328 1 96.12 26 ASP B O 1
ATOM 1733 N N . LEU B 1 27 ? 1.116 14.008 16.891 1 97.44 27 LEU B N 1
ATOM 1734 C CA . LEU B 1 27 ? 1.005 12.844 16.016 1 97.44 27 LEU B CA 1
ATOM 1735 C C . LEU B 1 27 ? 1.878 13.008 14.781 1 97.44 27 LEU B C 1
ATOM 1737 O O . LEU B 1 27 ? 2.447 12.039 14.281 1 97.44 27 LEU B O 1
ATOM 1741 N N . GLY B 1 28 ? 1.91 14.227 14.273 1 97.62 28 GLY B N 1
ATOM 1742 C CA . GLY B 1 28 ? 2.785 14.516 13.148 1 97.62 28 GLY B CA 1
ATOM 1743 C C . GLY B 1 28 ? 4.234 14.148 13.414 1 97.62 28 GLY B C 1
ATOM 1744 O O . GLY B 1 28 ? 4.879 13.5 12.586 1 97.62 28 GLY B O 1
ATOM 1745 N N . PHE B 1 29 ? 4.691 14.555 14.562 1 97.12 29 PHE B N 1
ATOM 1746 C CA . PHE B 1 29 ? 6.062 14.219 14.93 1 97.12 29 PHE B CA 1
ATOM 1747 C C . PHE B 1 29 ? 6.246 12.711 15.039 1 97.12 29 PHE B C 1
ATOM 1749 O O . PHE B 1 29 ? 7.242 12.172 14.555 1 97.12 29 PHE B O 1
ATOM 1756 N N . LEU B 1 30 ? 5.328 12.062 15.617 1 97.56 30 LEU B N 1
ATOM 1757 C CA . LEU B 1 30 ? 5.395 10.625 15.836 1 97.56 30 LEU B CA 1
ATOM 1758 C C . LEU B 1 30 ? 5.398 9.875 14.508 1 97.56 30 LEU B C 1
ATOM 1760 O O . LEU B 1 30 ? 6.047 8.828 14.383 1 97.56 30 LEU B O 1
ATOM 1764 N N . MET B 1 31 ? 4.773 10.43 13.531 1 98.44 31 MET B N 1
ATOM 1765 C CA . MET B 1 31 ? 4.543 9.688 12.297 1 98.44 31 MET B CA 1
ATOM 1766 C C . MET B 1 31 ? 5.598 10.031 11.25 1 98.44 31 MET B C 1
ATOM 1768 O O . MET B 1 31 ? 5.574 9.5 10.141 1 98.44 31 MET B O 1
ATOM 1772 N N . VAL B 1 32 ? 6.566 10.852 11.57 1 98 32 VAL B N 1
ATOM 1773 C CA . VAL B 1 32 ? 7.562 11.273 10.594 1 98 32 VAL B CA 1
ATOM 1774 C C . VAL B 1 32 ? 8.289 10.055 10.031 1 98 32 VAL B C 1
ATOM 1776 O O . VAL B 1 32 ? 8.352 9.867 8.812 1 98 32 VAL B O 1
ATOM 1779 N N . GLY B 1 33 ? 8.781 9.195 10.922 1 97.81 33 GLY B N 1
ATOM 1780 C CA . GLY B 1 33 ? 9.5 8.016 10.477 1 97.81 33 GLY B CA 1
ATOM 1781 C C . GLY B 1 33 ? 8.656 7.09 9.617 1 97.81 33 GLY B C 1
ATOM 1782 O O . GLY B 1 33 ? 9.117 6.598 8.586 1 97.81 33 GLY B O 1
ATOM 1783 N N . VAL B 1 34 ? 7.484 6.898 10 1 98.25 34 VAL B N 1
ATOM 1784 C CA . VAL B 1 34 ? 6.582 6 9.281 1 98.25 34 VAL B CA 1
ATOM 1785 C C . VAL B 1 34 ? 6.203 6.609 7.938 1 98.25 34 VAL B C 1
ATOM 1787 O O . VAL B 1 34 ? 6.109 5.902 6.93 1 98.25 34 VAL B O 1
ATOM 1790 N N . CYS B 1 35 ? 6.02 7.934 7.906 1 98.69 35 CYS B N 1
ATOM 1791 C CA . CYS B 1 35 ? 5.734 8.617 6.648 1 98.69 35 CYS B CA 1
ATOM 1792 C C . CYS B 1 35 ? 6.883 8.438 5.66 1 98.69 35 CYS B C 1
ATOM 1794 O O . CYS B 1 35 ? 6.656 8.242 4.465 1 98.69 35 CYS B O 1
ATOM 1796 N N . LEU B 1 36 ? 8.07 8.562 6.152 1 98.44 36 LEU B N 1
ATOM 1797 C CA . LEU B 1 36 ? 9.227 8.391 5.273 1 98.44 36 LEU B CA 1
ATOM 1798 C C . LEU B 1 36 ? 9.297 6.969 4.738 1 98.44 36 LEU B C 1
ATOM 1800 O O . LEU B 1 36 ? 9.523 6.758 3.545 1 98.44 36 LEU B O 1
ATOM 1804 N N . VAL B 1 37 ? 9.086 6.02 5.617 1 98.19 37 VAL B N 1
ATOM 1805 C CA . VAL B 1 37 ? 9.094 4.617 5.219 1 98.19 37 VAL B CA 1
ATOM 1806 C C . VAL B 1 37 ? 8.039 4.387 4.137 1 98.19 37 VAL B C 1
ATOM 1808 O O . VAL B 1 37 ? 8.344 3.848 3.068 1 98.19 37 VAL B O 1
ATOM 1811 N N . TYR B 1 38 ? 6.828 4.832 4.328 1 98.5 38 TYR B N 1
ATOM 1812 C CA . TYR B 1 38 ? 5.723 4.547 3.42 1 98.5 38 TYR B CA 1
ATOM 1813 C C . TYR B 1 38 ? 5.809 5.414 2.168 1 98.5 38 TYR B C 1
ATOM 1815 O O . TYR B 1 38 ? 5.41 4.984 1.082 1 98.5 38 TYR B O 1
ATOM 1823 N N . GLY B 1 39 ? 6.262 6.598 2.301 1 98.56 39 GLY B N 1
ATOM 1824 C CA . GLY B 1 39 ? 6.453 7.434 1.127 1 98.56 39 GLY B CA 1
ATOM 1825 C C . GLY B 1 39 ? 7.496 6.887 0.17 1 98.56 39 GLY B C 1
ATOM 1826 O O . GLY B 1 39 ? 7.246 6.777 -1.032 1 98.56 39 GLY B O 1
ATOM 1827 N N . ILE B 1 40 ? 8.617 6.598 0.718 1 98.06 40 ILE B N 1
ATOM 1828 C CA . ILE B 1 40 ? 9.711 6.098 -0.108 1 98.06 40 ILE B CA 1
ATOM 1829 C C . ILE B 1 40 ? 9.336 4.734 -0.686 1 98.06 40 ILE B C 1
ATOM 1831 O O . ILE B 1 40 ? 9.453 4.516 -1.895 1 98.06 40 ILE B O 1
ATOM 1835 N N . SER B 1 41 ? 8.906 3.797 0.128 1 97.5 41 SER B N 1
ATOM 1836 C CA . SER B 1 41 ? 8.547 2.473 -0.37 1 97.5 41 SER B CA 1
ATOM 1837 C C . SER B 1 41 ? 7.359 2.545 -1.325 1 97.5 41 SER B C 1
ATOM 1839 O O . SER B 1 41 ? 7.301 1.804 -2.307 1 97.5 41 SER B O 1
ATOM 1841 N N . GLY B 1 42 ? 6.414 3.459 -0.991 1 97.31 42 GLY B N 1
ATOM 1842 C CA . GLY B 1 42 ? 5.289 3.631 -1.897 1 97.31 42 GLY B CA 1
ATOM 1843 C C . GLY B 1 42 ? 5.707 4.062 -3.291 1 97.31 42 GLY B C 1
ATOM 1844 O O . GLY B 1 42 ? 5.188 3.553 -4.285 1 97.31 42 GLY B O 1
ATOM 1845 N N . PHE B 1 43 ? 6.613 4.992 -3.389 1 97.75 43 PHE B N 1
ATOM 1846 C CA . PHE B 1 43 ? 7.137 5.438 -4.676 1 97.75 43 PHE B CA 1
ATOM 1847 C C . PHE B 1 43 ? 7.828 4.293 -5.402 1 97.75 43 PHE B C 1
ATOM 1849 O O . PHE B 1 43 ? 7.594 4.074 -6.594 1 97.75 43 PHE B O 1
ATOM 1856 N N . LEU B 1 44 ? 8.656 3.562 -4.719 1 96.25 44 LEU B N 1
ATOM 1857 C CA . LEU B 1 44 ? 9.406 2.459 -5.309 1 96.25 44 LEU B CA 1
ATOM 1858 C C . LEU B 1 44 ? 8.469 1.363 -5.801 1 96.25 44 LEU B C 1
ATOM 1860 O O . LEU B 1 44 ? 8.641 0.84 -6.902 1 96.25 44 LEU B O 1
ATOM 1864 N N . LEU B 1 45 ? 7.469 1.018 -5.043 1 94.81 45 LEU B N 1
ATOM 1865 C CA . LEU B 1 45 ? 6.527 -0.043 -5.387 1 94.81 45 LEU B CA 1
ATOM 1866 C C . LEU B 1 45 ? 5.629 0.378 -6.543 1 94.81 45 LEU B C 1
ATOM 1868 O O . LEU B 1 45 ? 5.195 -0.461 -7.336 1 94.81 45 LEU B O 1
ATOM 1872 N N . ASN B 1 46 ? 5.379 1.677 -6.605 1 94.5 46 ASN B N 1
ATOM 1873 C CA . ASN B 1 46 ? 4.594 2.209 -7.715 1 94.5 46 ASN B CA 1
ATOM 1874 C C . ASN B 1 46 ? 5.312 2.035 -9.047 1 94.5 46 ASN B C 1
ATOM 1876 O O . ASN B 1 46 ? 4.68 2.045 -10.109 1 94.5 46 ASN B O 1
ATOM 1880 N N . HIS B 1 47 ? 6.547 1.891 -9.039 1 93.25 47 HIS B N 1
ATOM 1881 C CA . HIS B 1 47 ? 7.34 1.788 -10.258 1 93.25 47 HIS B CA 1
ATOM 1882 C C . HIS B 1 47 ? 7.961 0.404 -10.398 1 93.25 47 HIS B C 1
ATOM 1884 O O . HIS B 1 47 ? 8.938 0.229 -11.125 1 93.25 47 HIS B O 1
ATOM 1890 N N . MET B 1 48 ? 7.293 -0.467 -9.609 1 87.44 48 MET B N 1
ATOM 1891 C CA . MET B 1 48 ? 7.801 -1.831 -9.734 1 87.44 48 MET B CA 1
ATOM 1892 C C . MET B 1 48 ? 7.297 -2.482 -11.016 1 87.44 48 MET B C 1
ATOM 1894 O O . MET B 1 48 ? 6.172 -2.225 -11.453 1 87.44 48 MET B O 1
ATOM 1898 N N . ASP B 1 49 ? 8.023 -2.951 -11.836 1 81.56 49 ASP B N 1
ATOM 1899 C CA . ASP B 1 49 ? 7.664 -3.625 -13.078 1 81.56 49 ASP B CA 1
ATOM 1900 C C . ASP B 1 49 ? 7.559 -5.137 -12.875 1 81.56 49 ASP B C 1
ATOM 1902 O O . ASP B 1 49 ? 8.25 -5.906 -13.547 1 81.56 49 ASP B O 1
ATOM 1906 N N . GLY B 1 50 ? 6.648 -5.461 -11.93 1 78.94 50 GLY B N 1
ATOM 1907 C CA . GLY B 1 50 ? 6.449 -6.883 -11.703 1 78.94 50 GLY B CA 1
ATOM 1908 C C . GLY B 1 50 ? 7.562 -7.523 -10.891 1 78.94 50 GLY B C 1
ATOM 1909 O O . GLY B 1 50 ? 7.496 -8.711 -10.562 1 78.94 50 GLY B O 1
ATOM 1910 N N . LYS B 1 51 ? 8.641 -6.816 -10.609 1 79.81 51 LYS B N 1
ATOM 1911 C CA . LYS B 1 51 ? 9.75 -7.324 -9.82 1 79.81 51 LYS B CA 1
ATOM 1912 C C . LYS B 1 51 ? 9.914 -6.539 -8.523 1 79.81 51 LYS B C 1
ATOM 1914 O O . LYS B 1 51 ? 9.609 -5.344 -8.477 1 79.81 51 LYS B O 1
ATOM 1919 N N . ASP B 1 52 ? 10.312 -7.25 -7.574 1 83.44 52 ASP B N 1
ATOM 1920 C CA . ASP B 1 52 ? 10.594 -6.598 -6.301 1 83.44 52 ASP B CA 1
ATOM 1921 C C . ASP B 1 52 ? 11.711 -5.574 -6.441 1 83.44 52 ASP B C 1
ATOM 1923 O O . ASP B 1 52 ? 12.828 -5.922 -6.836 1 83.44 52 ASP B O 1
ATOM 1927 N N . PRO B 1 53 ? 11.359 -4.352 -6.129 1 89.31 53 PRO B N 1
ATOM 1928 C CA . PRO B 1 53 ? 12.352 -3.293 -6.312 1 89.31 53 PRO B CA 1
ATOM 1929 C C . PRO B 1 53 ? 13.578 -3.473 -5.414 1 89.31 53 PRO B C 1
ATOM 1931 O O . PRO B 1 53 ? 14.594 -2.811 -5.617 1 89.31 53 PRO B O 1
ATOM 1934 N N . ALA B 1 54 ? 13.492 -4.277 -4.488 1 90.75 54 ALA B N 1
ATOM 1935 C CA . ALA B 1 54 ? 14.617 -4.484 -3.578 1 90.75 54 ALA B CA 1
ATOM 1936 C C . ALA B 1 54 ? 15.688 -5.363 -4.223 1 90.75 54 ALA B C 1
ATOM 1938 O O . ALA B 1 54 ? 16.812 -5.465 -3.709 1 90.75 54 ALA B O 1
ATOM 1939 N N . PHE B 1 55 ? 15.367 -5.973 -5.316 1 88.12 55 PHE B N 1
ATOM 1940 C CA . PHE B 1 55 ? 16.312 -6.898 -5.918 1 88.12 55 PHE B CA 1
ATOM 1941 C C . PHE B 1 55 ? 16.75 -6.41 -7.297 1 88.12 55 PHE B C 1
ATOM 1943 O O . PHE B 1 55 ? 15.938 -5.891 -8.062 1 88.12 55 PHE B O 1
ATOM 1950 N N . ARG B 1 56 ? 17.984 -6.438 -7.527 1 86.81 56 ARG B N 1
ATOM 1951 C CA . ARG B 1 56 ? 18.531 -6.141 -8.844 1 86.81 56 ARG B CA 1
ATOM 1952 C C . ARG B 1 56 ? 19.141 -7.387 -9.477 1 86.81 56 ARG B C 1
ATOM 1954 O O . ARG B 1 56 ? 19.859 -8.141 -8.82 1 86.81 56 ARG B O 1
ATOM 1961 N N . THR B 1 57 ? 18.641 -7.605 -10.648 1 87.62 57 THR B N 1
ATOM 1962 C CA . THR B 1 57 ? 19.188 -8.742 -11.375 1 87.62 57 THR B CA 1
ATOM 1963 C C . THR B 1 57 ? 20.5 -8.367 -12.07 1 87.62 57 THR B C 1
ATOM 1965 O O . THR B 1 57 ? 20.547 -7.391 -12.82 1 87.62 57 THR B O 1
ATOM 1968 N N . GLN B 1 58 ? 21.531 -8.969 -11.656 1 88.69 58 GLN B N 1
ATOM 1969 C CA . GLN B 1 58 ? 22.812 -8.836 -12.352 1 88.69 58 GLN B CA 1
ATOM 1970 C C . GLN B 1 58 ? 23.078 -10.039 -13.25 1 88.69 58 GLN B C 1
ATOM 1972 O O . GLN B 1 58 ? 23.141 -11.172 -12.781 1 88.69 58 GLN B O 1
ATOM 1977 N N . GLU B 1 59 ? 23.156 -9.766 -14.555 1 93.25 59 GLU B N 1
ATOM 1978 C CA . GLU B 1 59 ? 23.422 -10.828 -15.516 1 93.25 59 GLU B CA 1
ATOM 1979 C C . GLU B 1 59 ? 24.922 -10.922 -15.828 1 93.25 59 GLU B C 1
ATOM 1981 O O . GLU B 1 59 ? 25.578 -9.906 -16.047 1 93.25 59 GLU B O 1
ATOM 1986 N N . GLU B 1 60 ? 25.422 -12.055 -15.719 1 94 60 GLU B N 1
ATOM 1987 C CA . GLU B 1 60 ? 26.828 -12.328 -16.016 1 94 60 GLU B CA 1
ATOM 1988 C C . GLU B 1 60 ? 26.969 -13.516 -16.969 1 94 60 GLU B C 1
ATOM 1990 O O . GLU B 1 60 ? 26.094 -14.375 -17.031 1 94 60 GLU B O 1
ATOM 1995 N N . THR B 1 61 ? 28.016 -13.453 -17.75 1 96 61 THR B N 1
ATOM 1996 C CA . THR B 1 61 ? 28.344 -14.547 -18.656 1 96 61 THR B CA 1
ATOM 1997 C C . THR B 1 61 ? 29.797 -14.984 -18.469 1 96 61 THR B C 1
ATOM 1999 O O . THR B 1 61 ? 30.688 -14.148 -18.312 1 96 61 THR B O 1
ATOM 2002 N N . LEU B 1 62 ? 29.984 -16.297 -18.344 1 94.75 62 LEU B N 1
ATOM 2003 C CA . LEU B 1 62 ? 31.344 -16.812 -18.312 1 94.75 62 LEU B CA 1
ATOM 2004 C C . LEU B 1 62 ? 31.469 -18.031 -19.219 1 94.75 62 LEU B C 1
ATOM 2006 O O . LEU B 1 62 ? 30.469 -18.578 -19.688 1 94.75 62 LEU B O 1
ATOM 2010 N N . HIS B 1 63 ? 32.75 -18.359 -19.578 1 96.25 63 HIS B N 1
ATOM 2011 C CA . HIS B 1 63 ? 33 -19.484 -20.469 1 96.25 63 HIS B CA 1
ATOM 2012 C C . HIS B 1 63 ? 33.781 -20.578 -19.75 1 96.25 63 HIS B C 1
ATOM 2014 O O . HIS B 1 63 ? 34.75 -20.312 -19.062 1 96.25 63 HIS B O 1
ATOM 2020 N N . LEU B 1 64 ? 33.25 -21.703 -19.859 1 96.38 64 LEU B N 1
ATOM 2021 C CA . LEU B 1 64 ? 33.906 -22.922 -19.375 1 96.38 64 LEU B CA 1
ATOM 2022 C C . LEU B 1 64 ? 34.188 -23.875 -20.531 1 96.38 64 LEU B C 1
ATOM 2024 O O . LEU B 1 64 ? 33.969 -23.547 -21.703 1 96.38 64 LEU B O 1
ATOM 2028 N N . ASP B 1 65 ? 34.781 -25.047 -20.125 1 96.19 65 ASP B N 1
ATOM 2029 C CA . ASP B 1 65 ? 35.031 -26.047 -21.156 1 96.19 65 ASP B CA 1
ATOM 2030 C C . ASP B 1 65 ? 33.719 -26.641 -21.688 1 96.19 65 ASP B C 1
ATOM 2032 O O . ASP B 1 65 ? 32.719 -26.688 -20.969 1 96.19 65 ASP B O 1
ATOM 2036 N N . LYS B 1 66 ? 33.781 -27.094 -22.891 1 97.38 66 LYS B N 1
ATOM 2037 C CA . LYS B 1 66 ? 32.625 -27.734 -23.5 1 97.38 66 LYS B CA 1
ATOM 2038 C C . LYS B 1 66 ? 32.438 -29.156 -22.969 1 97.38 66 LYS B C 1
ATOM 2040 O O . LYS B 1 66 ? 33.406 -29.781 -22.531 1 97.38 66 LYS B O 1
ATOM 2045 N N . GLY B 1 67 ? 31.188 -29.562 -22.938 1 96.5 67 GLY B N 1
ATOM 2046 C CA . GLY B 1 67 ? 30.891 -30.969 -22.703 1 96.5 67 GLY B CA 1
ATOM 2047 C C . GLY B 1 67 ? 31.141 -31.406 -21.266 1 96.5 67 GLY B C 1
ATOM 2048 O O . GLY B 1 67 ? 31.422 -32.562 -21.016 1 96.5 67 GLY B O 1
ATOM 2049 N N . LEU B 1 68 ? 31.062 -30.5 -20.375 1 96.31 68 LEU B N 1
ATOM 2050 C CA . LEU B 1 68 ? 31.297 -30.828 -18.984 1 96.31 68 LEU B CA 1
ATOM 2051 C C . LEU B 1 68 ? 30.125 -31.609 -18.406 1 96.31 68 LEU B C 1
ATOM 2053 O O . LEU B 1 68 ? 28.969 -31.297 -18.688 1 96.31 68 LEU B O 1
ATOM 2057 N N . SER B 1 69 ? 30.484 -32.625 -17.594 1 95.44 69 SER B N 1
ATOM 2058 C CA . SER B 1 69 ? 29.453 -33.344 -16.828 1 95.44 69 SER B CA 1
ATOM 2059 C C . SER B 1 69 ? 28.984 -32.5 -15.633 1 95.44 69 SER B C 1
ATOM 2061 O O . SER B 1 69 ? 29.594 -31.484 -15.305 1 95.44 69 SER B O 1
ATOM 2063 N N . HIS B 1 70 ? 27.922 -32.938 -14.961 1 96.19 70 HIS B N 1
ATOM 2064 C CA . HIS B 1 70 ? 27.438 -32.281 -13.766 1 96.19 70 HIS B CA 1
ATOM 2065 C C . HIS B 1 70 ? 28.516 -32.219 -12.688 1 96.19 70 HIS B C 1
ATOM 2067 O O . HIS B 1 70 ? 28.688 -31.172 -12.047 1 96.19 70 HIS B O 1
ATOM 2073 N N . GLU B 1 71 ? 29.188 -33.312 -12.523 1 95.38 71 GLU B N 1
ATOM 2074 C CA . GLU B 1 71 ? 30.234 -33.406 -11.508 1 95.38 71 GLU B CA 1
ATOM 2075 C C . GLU B 1 71 ? 31.391 -32.438 -11.836 1 95.38 71 GLU B C 1
ATOM 2077 O O . GLU B 1 71 ? 31.891 -31.734 -10.953 1 95.38 71 GLU B O 1
ATOM 2082 N N . GLU B 1 72 ? 31.797 -32.531 -13.062 1 95.56 72 GLU B N 1
ATOM 2083 C CA . GLU B 1 72 ? 32.875 -31.641 -13.5 1 95.56 72 GLU B CA 1
ATOM 2084 C C . GLU B 1 72 ? 32.5 -30.172 -13.352 1 95.56 72 GLU B C 1
ATOM 2086 O O . GLU B 1 72 ? 33.312 -29.359 -12.914 1 95.56 72 GLU B O 1
ATOM 2091 N N . LEU B 1 73 ? 31.312 -29.906 -13.781 1 95.5 73 LEU B N 1
ATOM 2092 C CA . LEU B 1 73 ? 30.797 -28.547 -13.688 1 95.5 73 LEU B CA 1
ATOM 2093 C C . LEU B 1 73 ? 30.812 -28.062 -12.242 1 95.5 73 LEU B C 1
ATOM 2095 O O . LEU B 1 73 ? 31.234 -26.938 -11.969 1 95.5 73 LEU B O 1
ATOM 2099 N N . SER B 1 74 ? 30.266 -28.875 -11.367 1 95.38 74 SER B N 1
ATOM 2100 C CA . SER B 1 74 ? 30.219 -28.547 -9.945 1 95.38 74 SER B CA 1
ATOM 2101 C C . SER B 1 74 ? 31.625 -28.234 -9.406 1 95.38 74 SER B C 1
ATOM 2103 O O . SER B 1 74 ? 31.812 -27.25 -8.688 1 95.38 74 SER B O 1
ATOM 2105 N N . VAL B 1 75 ? 32.594 -29.078 -9.727 1 94.62 75 VAL B N 1
ATOM 2106 C CA . VAL B 1 75 ? 33.938 -28.922 -9.234 1 94.62 75 VAL B CA 1
ATOM 2107 C C . VAL B 1 75 ? 34.562 -27.625 -9.766 1 94.62 75 VAL B C 1
ATOM 2109 O O . VAL B 1 75 ? 35.125 -26.828 -9 1 94.62 75 VAL B O 1
ATOM 2112 N N . ILE B 1 76 ? 34.438 -27.469 -11.031 1 94.56 76 ILE B N 1
ATOM 2113 C CA . ILE B 1 76 ? 35.031 -26.297 -11.68 1 94.56 76 ILE B CA 1
ATOM 2114 C C . ILE B 1 76 ? 34.344 -25.031 -11.141 1 94.56 76 ILE B C 1
ATOM 2116 O O . ILE B 1 76 ? 35.031 -24.031 -10.867 1 94.56 76 ILE B O 1
ATOM 2120 N N . TRP B 1 77 ? 33.094 -25.016 -11.039 1 95 77 TRP B N 1
ATOM 2121 C CA . TRP B 1 77 ? 32.312 -23.875 -10.547 1 95 77 TRP B CA 1
ATOM 2122 C C . TRP B 1 77 ? 32.781 -23.469 -9.156 1 95 77 TRP B C 1
ATOM 2124 O O . TRP B 1 77 ? 33.062 -22.281 -8.906 1 95 77 TRP B O 1
ATOM 2134 N N . ASN B 1 78 ? 32.875 -24.422 -8.289 1 92.25 78 ASN B N 1
ATOM 2135 C CA . ASN B 1 78 ? 33.312 -24.172 -6.918 1 92.25 78 ASN B CA 1
ATOM 2136 C C . ASN B 1 78 ? 34.75 -23.672 -6.863 1 92.25 78 ASN B C 1
ATOM 2138 O O . ASN B 1 78 ? 35.094 -22.797 -6.062 1 92.25 78 ASN B O 1
ATOM 2142 N N . ASP B 1 79 ? 35.562 -24.203 -7.73 1 92.94 79 ASP B N 1
ATOM 2143 C CA . ASP B 1 79 ? 36.969 -23.844 -7.758 1 92.94 79 ASP B CA 1
ATOM 2144 C C . ASP B 1 79 ? 37.156 -22.406 -8.195 1 92.94 79 ASP B C 1
ATOM 2146 O O . ASP B 1 79 ? 38.125 -21.75 -7.781 1 92.94 79 ASP B O 1
ATOM 2150 N N . LYS B 1 80 ? 36.281 -21.922 -8.922 1 93.44 80 LYS B N 1
ATOM 2151 C CA . LYS B 1 80 ? 36.438 -20.562 -9.461 1 93.44 80 LYS B CA 1
ATOM 2152 C C . LYS B 1 80 ? 35.906 -19.531 -8.484 1 93.44 80 LYS B C 1
ATOM 2154 O O . LYS B 1 80 ? 35.969 -18.328 -8.75 1 93.44 80 LYS B O 1
ATOM 2159 N N . GLY B 1 81 ? 35.375 -19.891 -7.461 1 91.56 81 GLY B N 1
ATOM 2160 C CA . GLY B 1 81 ? 34.875 -18.969 -6.441 1 91.56 81 GLY B CA 1
ATOM 2161 C C . GLY B 1 81 ? 33.562 -18.297 -6.82 1 91.56 81 GLY B C 1
ATOM 2162 O O . GLY B 1 81 ? 33.344 -17.141 -6.434 1 91.56 81 GLY B O 1
ATOM 2163 N N . LEU B 1 82 ? 32.875 -18.953 -7.625 1 92.62 82 LEU B N 1
ATOM 2164 C CA . LEU B 1 82 ? 31.578 -18.422 -8.078 1 92.62 82 LEU B CA 1
ATOM 2165 C C . LEU B 1 82 ? 30.5 -18.641 -7.027 1 92.62 82 LEU B C 1
ATOM 2167 O O . LEU B 1 82 ? 30.75 -19.281 -6 1 92.62 82 LEU B O 1
ATOM 2171 N N . PRO B 1 83 ? 29.375 -17.969 -7.211 1 92.56 83 PRO B N 1
ATOM 2172 C CA . PRO B 1 83 ? 28.297 -18.141 -6.223 1 92.56 83 PRO B CA 1
ATOM 2173 C C . PRO B 1 83 ? 28 -19.609 -5.934 1 92.56 83 PRO B C 1
ATOM 2175 O O . PRO B 1 83 ? 28.047 -20.438 -6.844 1 92.56 83 PRO B O 1
ATOM 2178 N N . GLU B 1 84 ? 27.672 -19.844 -4.77 1 94.31 84 GLU B N 1
ATOM 2179 C CA . GLU B 1 84 ? 27.453 -21.219 -4.316 1 94.31 84 GLU B CA 1
ATOM 2180 C C . GLU B 1 84 ? 26.453 -21.938 -5.203 1 94.31 84 GLU B C 1
ATOM 2182 O O . GLU B 1 84 ? 25.359 -21.422 -5.465 1 94.31 84 GLU B O 1
ATOM 2187 N N . LEU B 1 85 ? 26.844 -23.109 -5.621 1 94.94 85 LEU B N 1
ATOM 2188 C CA . LEU B 1 85 ? 25.984 -23.969 -6.43 1 94.94 85 LEU B CA 1
ATOM 2189 C C . LEU B 1 85 ? 25.125 -24.859 -5.547 1 94.94 85 LEU B C 1
ATOM 2191 O O . LEU B 1 85 ? 25.641 -25.75 -4.852 1 94.94 85 LEU B O 1
ATOM 2195 N N . LYS B 1 86 ? 23.812 -24.641 -5.566 1 94.94 86 LYS B N 1
ATOM 2196 C CA . LYS B 1 86 ? 22.906 -25.391 -4.699 1 94.94 86 LYS B CA 1
ATOM 2197 C C . LYS B 1 86 ? 22.406 -26.656 -5.375 1 94.94 86 LYS B C 1
ATOM 2199 O O . LYS B 1 86 ? 22.25 -27.688 -4.719 1 94.94 86 LYS B O 1
ATOM 2204 N N . LYS B 1 87 ? 22.109 -26.547 -6.652 1 95.56 87 LYS B N 1
ATOM 2205 C CA . LYS B 1 87 ? 21.547 -27.672 -7.398 1 95.56 87 LYS B CA 1
ATOM 2206 C C . LYS B 1 87 ? 21.875 -27.562 -8.883 1 95.56 87 LYS B C 1
ATOM 2208 O O . LYS B 1 87 ? 21.969 -26.469 -9.422 1 95.56 87 LYS B O 1
ATOM 2213 N N . ILE B 1 88 ? 22.062 -28.766 -9.531 1 95.75 88 ILE B N 1
ATOM 2214 C CA . ILE B 1 88 ? 22.266 -28.844 -10.977 1 95.75 88 ILE B CA 1
ATOM 2215 C C . ILE B 1 88 ? 21.172 -29.688 -11.609 1 95.75 88 ILE B C 1
ATOM 2217 O O . ILE B 1 88 ? 20.859 -30.781 -11.125 1 95.75 88 ILE B O 1
ATOM 2221 N N . MET B 1 89 ? 20.594 -29.094 -12.586 1 96.62 89 MET B N 1
ATOM 2222 C CA . MET B 1 89 ? 19.5 -29.812 -13.242 1 96.62 89 MET B CA 1
ATOM 2223 C C . MET B 1 89 ? 19.672 -29.797 -14.758 1 96.62 89 MET B C 1
ATOM 2225 O O . MET B 1 89 ? 20.062 -28.781 -15.328 1 96.62 89 MET B O 1
ATOM 2229 N N . THR B 1 90 ? 19.266 -30.938 -15.383 1 95.25 90 THR B N 1
ATOM 2230 C CA . THR B 1 90 ? 19.312 -31 -16.844 1 95.25 90 THR B CA 1
ATOM 2231 C C . THR B 1 90 ? 18.047 -30.406 -17.453 1 95.25 90 THR B C 1
ATOM 2233 O O . THR B 1 90 ? 16.938 -30.75 -17.031 1 95.25 90 THR B O 1
ATOM 2236 N N . ILE B 1 91 ? 18.234 -29.516 -18.375 1 95.75 91 ILE B N 1
ATOM 2237 C CA . ILE B 1 91 ? 17.109 -28.969 -19.125 1 95.75 91 ILE B CA 1
ATOM 2238 C C . ILE B 1 91 ? 16.859 -29.812 -20.375 1 95.75 91 ILE B C 1
ATOM 2240 O O . ILE B 1 91 ? 15.75 -30.281 -20.609 1 95.75 91 ILE B O 1
ATOM 2244 N N . ASP B 1 92 ? 17.938 -29.938 -21.125 1 96 92 ASP B N 1
ATOM 2245 C CA . ASP B 1 92 ? 17.969 -30.781 -22.312 1 96 92 ASP B CA 1
ATOM 2246 C C . ASP B 1 92 ? 19.391 -31.281 -22.594 1 96 92 ASP B C 1
ATOM 2248 O O . ASP B 1 92 ? 20.25 -31.203 -21.719 1 96 92 ASP B O 1
ATOM 2252 N N . GLU B 1 93 ? 19.562 -31.844 -23.766 1 94.25 93 GLU B N 1
ATOM 2253 C CA . GLU B 1 93 ? 20.844 -32.5 -24.094 1 94.25 93 GLU B CA 1
ATOM 2254 C C . GLU B 1 93 ? 21.984 -31.484 -24.031 1 94.25 93 GLU B C 1
ATOM 2256 O O . GLU B 1 93 ? 23.125 -31.859 -23.703 1 94.25 93 GLU B O 1
ATOM 2261 N N . GLU B 1 94 ? 21.75 -30.266 -24.297 1 96.25 94 GLU B N 1
ATOM 2262 C CA . GLU B 1 94 ? 22.828 -29.281 -24.438 1 96.25 94 GLU B CA 1
ATOM 2263 C C . GLU B 1 94 ? 22.812 -28.281 -23.281 1 96.25 94 GLU B C 1
ATOM 2265 O O . GLU B 1 94 ? 23.781 -27.547 -23.078 1 96.25 94 GLU B O 1
ATOM 2270 N N . HIS B 1 95 ? 21.734 -28.297 -22.562 1 97.62 95 HIS B N 1
ATOM 2271 C CA . HIS B 1 95 ? 21.562 -27.234 -21.578 1 97.62 95 HIS B CA 1
ATOM 2272 C C . HIS B 1 95 ? 21.375 -27.812 -20.188 1 97.62 95 HIS B C 1
ATOM 2274 O O . HIS B 1 95 ? 20.594 -28.734 -19.984 1 97.62 95 HIS B O 1
ATOM 2280 N N . THR B 1 96 ? 22.188 -27.219 -19.266 1 97.62 96 THR B N 1
ATOM 2281 C CA . THR B 1 96 ? 22.109 -27.578 -17.844 1 97.62 96 THR B CA 1
ATOM 2282 C C . THR B 1 96 ? 21.812 -26.344 -17 1 97.62 96 THR B C 1
ATOM 2284 O O . THR B 1 96 ? 22.438 -25.297 -17.172 1 97.62 96 THR B O 1
ATOM 2287 N N . ARG B 1 97 ? 20.859 -26.438 -16.109 1 97.81 97 ARG B N 1
ATOM 2288 C CA . ARG B 1 97 ? 20.5 -25.359 -15.203 1 97.81 97 ARG B CA 1
ATOM 2289 C C . ARG B 1 97 ? 21.312 -25.422 -13.922 1 97.81 97 ARG B C 1
ATOM 2291 O O . ARG B 1 97 ? 21.5 -26.5 -13.352 1 97.81 97 ARG B O 1
ATOM 2298 N N . LEU B 1 98 ? 21.828 -24.281 -13.578 1 97.12 98 LEU B N 1
ATOM 2299 C CA . LEU B 1 98 ? 22.547 -24.125 -12.32 1 97.12 98 LEU B CA 1
ATOM 2300 C C . LEU B 1 98 ? 21.75 -23.297 -11.328 1 97.12 98 LEU B C 1
ATOM 2302 O O . LEU B 1 98 ? 21.5 -22.109 -11.555 1 97.12 98 LEU B O 1
ATOM 2306 N N . MET B 1 99 ? 21.297 -23.906 -10.266 1 97.19 99 MET B N 1
ATOM 2307 C CA . MET B 1 99 ? 20.656 -23.172 -9.18 1 97.19 99 MET B CA 1
ATOM 2308 C C . MET B 1 99 ? 21.688 -22.625 -8.203 1 97.19 99 MET B C 1
ATOM 2310 O O . MET B 1 99 ? 22.344 -23.391 -7.496 1 97.19 99 MET B O 1
ATOM 2314 N N . LEU B 1 100 ? 21.75 -21.359 -8.234 1 95.56 100 LEU B N 1
ATOM 2315 C CA . LEU B 1 100 ? 22.766 -20.672 -7.434 1 95.56 100 LEU B CA 1
ATOM 2316 C C . LEU B 1 100 ? 22.141 -20.031 -6.203 1 95.56 100 LEU B C 1
ATOM 2318 O O . LEU B 1 100 ? 20.922 -19.781 -6.18 1 95.56 100 LEU B O 1
ATOM 2322 N N . ASN B 1 101 ? 23.016 -19.875 -5.227 1 93.44 101 ASN B N 1
ATOM 2323 C CA . ASN B 1 101 ? 22.547 -19.047 -4.121 1 93.44 101 ASN B CA 1
ATOM 2324 C C . ASN B 1 101 ? 22.266 -17.609 -4.578 1 93.44 101 ASN B C 1
ATOM 2326 O O . ASN B 1 101 ? 23.188 -16.859 -4.902 1 93.44 101 ASN B O 1
ATOM 2330 N N . GLY B 1 102 ? 21 -17.266 -4.613 1 89.88 102 GLY B N 1
ATOM 2331 C CA . GLY B 1 102 ? 20.594 -15.93 -5.023 1 89.88 102 GLY B CA 1
ATOM 2332 C C . GLY B 1 102 ? 20.516 -15.766 -6.531 1 89.88 102 GLY B C 1
ATOM 2333 O O . GLY B 1 102 ? 20.609 -14.648 -7.047 1 89.88 102 GLY B O 1
ATOM 2334 N N . GLY B 1 103 ? 20.5 -16.859 -7.242 1 94.06 103 GLY B N 1
ATOM 2335 C CA . GLY B 1 103 ? 20.453 -16.703 -8.688 1 94.06 103 GLY B CA 1
ATOM 2336 C C . GLY B 1 103 ? 20.25 -18.016 -9.43 1 94.06 103 GLY B C 1
ATOM 2337 O O . GLY B 1 103 ? 19.906 -19.031 -8.82 1 94.06 103 GLY B O 1
ATOM 2338 N N . VAL B 1 104 ? 20.281 -17.891 -10.758 1 95.81 104 VAL B N 1
ATOM 2339 C CA . VAL B 1 104 ? 20.109 -19.031 -11.648 1 95.81 104 VAL B CA 1
ATOM 2340 C C . VAL B 1 104 ? 21 -18.859 -12.883 1 95.81 104 VAL B C 1
ATOM 2342 O O . VAL B 1 104 ? 21.266 -17.734 -13.305 1 95.81 104 VAL B O 1
ATOM 2345 N N . GLY B 1 105 ? 21.484 -20.047 -13.32 1 97.06 105 GLY B N 1
ATOM 2346 C CA . GLY B 1 105 ? 22.297 -20.031 -14.523 1 97.06 105 GLY B CA 1
ATOM 2347 C C . GLY B 1 105 ? 21.984 -21.172 -15.469 1 97.06 105 GLY B C 1
ATOM 2348 O O . GLY B 1 105 ? 21.266 -22.109 -15.117 1 97.06 105 GLY B O 1
ATOM 2349 N N . VAL B 1 106 ? 22.484 -20.984 -16.672 1 97.62 106 VAL B N 1
ATOM 2350 C CA . VAL B 1 106 ? 22.359 -22.031 -17.688 1 97.62 106 VAL B CA 1
ATOM 2351 C C . VAL B 1 106 ? 23.703 -22.25 -18.375 1 97.62 106 VAL B C 1
ATOM 2353 O O . VAL B 1 106 ? 24.312 -21.297 -18.875 1 97.62 106 VAL B O 1
ATOM 2356 N N . TYR B 1 107 ? 24.141 -23.484 -18.297 1 98 107 TYR B N 1
ATOM 2357 C CA . TYR B 1 107 ? 25.359 -23.922 -18.984 1 98 107 TYR B CA 1
ATOM 2358 C C . TYR B 1 107 ? 25.016 -24.578 -20.328 1 98 107 TYR B C 1
ATOM 2360 O O . TYR B 1 107 ? 24.156 -25.453 -20.391 1 98 107 TYR B O 1
ATOM 2368 N N . ASN B 1 108 ? 25.609 -24.062 -21.359 1 98.19 108 ASN B N 1
ATOM 2369 C CA . ASN B 1 108 ? 25.531 -24.656 -22.688 1 98.19 108 ASN B CA 1
ATOM 2370 C C . ASN B 1 108 ? 26.734 -25.547 -22.984 1 98.19 108 ASN B C 1
ATOM 2372 O O . ASN B 1 108 ? 27.844 -25.047 -23.188 1 98.19 108 ASN B O 1
ATOM 2376 N N . SER B 1 109 ? 26.469 -26.797 -23.109 1 97.25 109 SER B N 1
ATOM 2377 C CA . SER B 1 109 ? 27.562 -27.75 -23.234 1 97.25 109 SER B CA 1
ATOM 2378 C C . SER B 1 109 ? 28.203 -27.672 -24.625 1 97.25 109 SER B C 1
ATOM 2380 O O . SER B 1 109 ? 29.328 -28.125 -24.828 1 97.25 109 SER B O 1
ATOM 2382 N N . GLU B 1 110 ? 27.562 -27.188 -25.625 1 97.12 110 GLU B N 1
ATOM 2383 C CA . GLU B 1 110 ? 28.094 -27.062 -26.984 1 97.12 110 GLU B CA 1
ATOM 2384 C C . GLU B 1 110 ? 29.062 -25.906 -27.094 1 97.12 110 GLU B C 1
ATOM 2386 O O . GLU B 1 110 ? 30.094 -26.016 -27.75 1 97.12 110 GLU B O 1
ATOM 2391 N N . THR B 1 111 ? 28.797 -24.844 -26.469 1 97.06 111 THR B N 1
ATOM 2392 C CA . THR B 1 111 ? 29.609 -23.641 -26.609 1 97.06 111 THR B CA 1
ATOM 2393 C C . THR B 1 111 ? 30.516 -23.438 -25.406 1 97.06 111 THR B C 1
ATOM 2395 O O . THR B 1 111 ? 31.5 -22.703 -25.469 1 97.06 111 THR B O 1
ATOM 2398 N N . GLY B 1 112 ? 30.125 -24.031 -24.281 1 97.25 112 GLY B N 1
ATOM 2399 C CA . GLY B 1 112 ? 30.844 -23.828 -23.031 1 97.25 112 GLY B CA 1
ATOM 2400 C C . GLY B 1 112 ? 30.438 -22.547 -22.312 1 97.25 112 GLY B C 1
ATOM 2401 O O . GLY B 1 112 ? 31.047 -22.172 -21.328 1 97.25 112 GLY B O 1
ATOM 2402 N N . THR B 1 113 ? 29.375 -21.922 -22.828 1 97.62 113 THR B N 1
ATOM 2403 C CA . THR B 1 113 ? 28.938 -20.656 -22.266 1 97.62 113 THR B CA 1
ATOM 2404 C C . THR B 1 113 ? 28.031 -20.891 -21.062 1 97.62 113 THR B C 1
ATOM 2406 O O . THR B 1 113 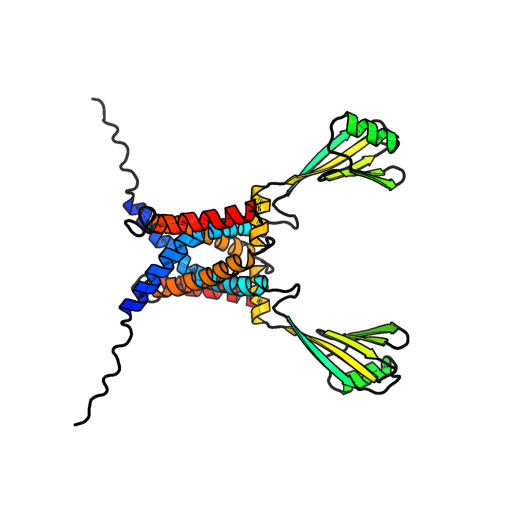? 27.172 -21.781 -21.078 1 97.62 113 THR B O 1
ATOM 2409 N N . VAL B 1 114 ? 28.281 -20.125 -19.969 1 97.62 114 VAL B N 1
ATOM 2410 C CA . VAL B 1 114 ? 27.375 -20.094 -18.828 1 97.62 114 VAL B CA 1
ATOM 2411 C C . VAL B 1 114 ? 26.797 -18.688 -18.672 1 97.62 114 VAL B C 1
ATOM 2413 O O . VAL B 1 114 ? 27.531 -17.734 -18.422 1 97.62 114 VAL B O 1
ATOM 2416 N N . ASP B 1 115 ? 25.562 -18.562 -18.891 1 97.5 115 ASP B N 1
ATOM 2417 C CA . ASP B 1 115 ? 24.828 -17.344 -18.578 1 97.5 115 ASP B CA 1
ATOM 2418 C C . ASP B 1 115 ? 24.109 -17.453 -17.234 1 97.5 115 ASP B C 1
ATOM 2420 O O . ASP B 1 115 ? 23.359 -18.391 -17 1 97.5 115 ASP B O 1
ATOM 2424 N N . TYR B 1 116 ? 24.484 -16.562 -16.328 1 95.06 116 TYR B N 1
ATOM 2425 C CA . TYR B 1 116 ? 23.781 -16.672 -15.055 1 95.06 116 TYR B CA 1
ATOM 2426 C C . TYR B 1 116 ? 23.391 -15.289 -14.539 1 95.06 116 TYR B C 1
ATOM 2428 O O . TYR B 1 116 ? 23.938 -14.273 -14.961 1 95.06 116 TYR B O 1
ATOM 2436 N N . GLU B 1 117 ? 22.359 -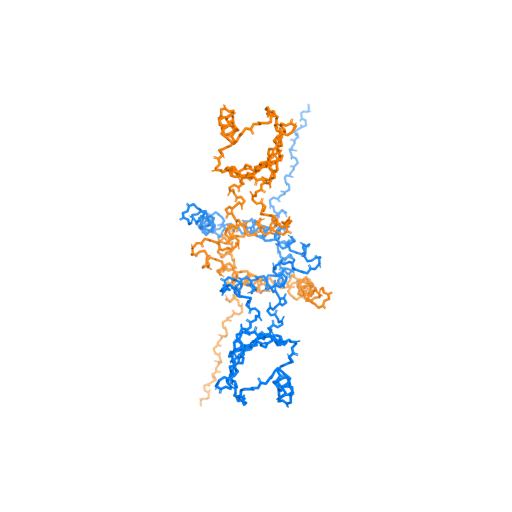15.234 -13.781 1 94.19 117 GLU B N 1
ATOM 2437 C CA . GLU B 1 117 ? 21.875 -14.023 -13.141 1 94.19 117 GLU B CA 1
ATOM 2438 C C . GLU B 1 117 ? 21.922 -14.141 -11.617 1 94.19 117 GLU B C 1
ATOM 2440 O O . GLU B 1 117 ? 21.688 -15.227 -11.07 1 94.19 117 GLU B O 1
ATOM 2445 N N . LEU B 1 118 ? 22.359 -13.062 -10.977 1 92.06 118 LEU B N 1
ATOM 2446 C CA . LEU B 1 118 ? 22.328 -12.953 -9.523 1 92.06 118 LEU B CA 1
ATOM 2447 C C . LEU B 1 118 ? 21.344 -11.883 -9.078 1 92.06 118 LEU B C 1
ATOM 2449 O O . LEU B 1 118 ? 21.234 -10.828 -9.711 1 92.06 118 LEU B O 1
ATOM 2453 N N . HIS B 1 119 ? 20.672 -12.219 -8.062 1 89.12 119 HIS B N 1
ATOM 2454 C CA . HIS B 1 119 ? 19.75 -11.258 -7.457 1 89.12 119 HIS B CA 1
ATOM 2455 C C . HIS B 1 119 ? 20.375 -10.625 -6.215 1 89.12 119 HIS B C 1
ATOM 2457 O O . HIS B 1 119 ? 20.469 -11.266 -5.168 1 89.12 119 HIS B O 1
ATOM 2463 N N . LYS B 1 120 ? 20.859 -9.516 -6.484 1 88.25 120 LYS B N 1
ATOM 2464 C CA . LYS B 1 120 ? 21.422 -8.789 -5.352 1 88.25 120 LYS B CA 1
ATOM 2465 C C . LYS B 1 120 ? 20.344 -8.039 -4.578 1 88.25 120 LYS B C 1
ATOM 2467 O O . LYS B 1 120 ? 19.516 -7.348 -5.172 1 88.25 120 LYS B O 1
ATOM 2472 N N . LYS B 1 121 ? 20.406 -8.25 -3.32 1 89.38 121 LYS B N 1
ATOM 2473 C CA . LYS B 1 121 ? 19.375 -7.684 -2.453 1 89.38 121 LYS B CA 1
ATOM 2474 C C . LYS B 1 121 ? 19.828 -6.348 -1.868 1 89.38 121 LYS B C 1
ATOM 2476 O O . LYS B 1 121 ? 20.906 -6.25 -1.282 1 89.38 121 LYS B O 1
ATOM 2481 N N . ASN B 1 122 ? 19.047 -5.281 -2.102 1 93.44 122 ASN B N 1
ATOM 2482 C CA . ASN B 1 122 ? 19.188 -4.051 -1.332 1 93.44 122 ASN B CA 1
ATOM 2483 C C . ASN B 1 122 ? 18.484 -4.152 0.02 1 93.44 122 ASN B C 1
ATOM 2485 O O . ASN B 1 122 ? 17.266 -4.113 0.092 1 93.44 122 ASN B O 1
ATOM 2489 N N . THR B 1 123 ? 19.25 -4.277 1.065 1 92.94 123 THR B N 1
ATOM 2490 C CA . THR B 1 123 ? 18.719 -4.594 2.393 1 92.94 123 THR B CA 1
ATOM 2491 C C . THR B 1 123 ? 17.828 -3.475 2.902 1 92.94 123 THR B C 1
ATOM 2493 O O . THR B 1 123 ? 16.812 -3.732 3.566 1 92.94 123 THR B O 1
ATOM 2496 N N . PHE B 1 124 ? 18.156 -2.234 2.58 1 95.38 124 PHE B N 1
ATOM 2497 C CA . PHE B 1 124 ? 17.344 -1.106 3.033 1 95.38 124 PHE B CA 1
ATOM 2498 C C . PHE B 1 124 ? 15.984 -1.109 2.357 1 95.38 124 PHE B C 1
ATOM 2500 O O . PHE B 1 124 ? 14.953 -1.036 3.029 1 95.38 124 PHE B O 1
ATOM 2507 N N . ILE B 1 125 ? 16 -1.296 1.029 1 95.56 125 ILE B N 1
ATOM 2508 C CA . ILE B 1 125 ? 14.758 -1.279 0.268 1 95.56 125 ILE B CA 1
ATOM 2509 C C . ILE B 1 125 ? 13.898 -2.486 0.648 1 95.56 125 ILE B C 1
ATOM 2511 O O . ILE B 1 125 ? 12.688 -2.369 0.81 1 95.56 125 ILE B O 1
ATOM 2515 N N . TYR B 1 126 ? 14.586 -3.605 0.799 1 94.94 126 TYR B N 1
ATOM 2516 C CA . TYR B 1 126 ? 13.875 -4.812 1.211 1 94.94 126 TYR B CA 1
ATOM 2517 C C . TYR B 1 126 ? 13.18 -4.605 2.549 1 94.94 126 TYR B C 1
ATOM 2519 O O . TYR B 1 126 ? 12.016 -4.973 2.713 1 94.94 126 TYR B O 1
ATOM 2527 N N . ALA B 1 127 ? 13.844 -3.928 3.467 1 95.25 127 ALA B N 1
ATOM 2528 C CA . ALA B 1 127 ? 13.312 -3.711 4.812 1 95.25 127 ALA B CA 1
ATOM 2529 C C . ALA B 1 127 ? 12.078 -2.809 4.777 1 95.25 127 ALA B C 1
ATOM 2531 O O . ALA B 1 127 ? 11.055 -3.127 5.379 1 95.25 127 ALA B O 1
ATOM 2532 N N . ILE B 1 128 ? 12.133 -1.747 4.109 1 96.88 128 ILE B N 1
ATOM 2533 C CA . ILE B 1 128 ? 11.023 -0.798 4.141 1 96.88 128 ILE B CA 1
ATOM 2534 C C . ILE B 1 128 ? 9.844 -1.356 3.346 1 96.88 128 ILE B C 1
ATOM 2536 O O . ILE B 1 128 ? 8.688 -1.102 3.684 1 96.88 128 ILE B O 1
ATOM 2540 N N . ASN B 1 129 ? 10.125 -2.158 2.348 1 95.5 129 ASN B N 1
ATOM 2541 C CA . ASN B 1 129 ? 9.039 -2.805 1.61 1 95.5 129 ASN B CA 1
ATOM 2542 C C . ASN B 1 129 ? 8.312 -3.83 2.473 1 95.5 129 ASN B C 1
ATOM 2544 O O . ASN B 1 129 ? 7.094 -3.988 2.359 1 95.5 129 ASN B O 1
ATOM 2548 N N . ARG B 1 130 ? 9.062 -4.496 3.27 1 95 130 ARG B N 1
ATOM 2549 C CA . ARG B 1 130 ? 8.445 -5.453 4.184 1 95 130 ARG B CA 1
ATOM 2550 C C . ARG B 1 130 ? 7.492 -4.758 5.145 1 95 130 ARG B C 1
ATOM 2552 O O . ARG B 1 130 ? 6.43 -5.289 5.469 1 95 130 ARG B O 1
ATOM 2559 N N . LEU B 1 131 ? 7.879 -3.66 5.566 1 96.88 131 LEU B N 1
ATOM 2560 C CA . LEU B 1 131 ? 6.992 -2.871 6.414 1 96.88 131 LEU B CA 1
ATOM 2561 C C . LEU B 1 131 ? 5.766 -2.412 5.633 1 96.88 131 LEU B C 1
ATOM 2563 O O . LEU B 1 131 ? 4.637 -2.52 6.121 1 96.88 131 LEU B O 1
ATOM 2567 N N . HIS B 1 132 ? 5.965 -1.944 4.441 1 97 132 HIS B N 1
ATOM 2568 C CA . HIS B 1 132 ? 4.879 -1.425 3.617 1 97 132 HIS B CA 1
ATOM 2569 C C . HIS B 1 132 ? 3.816 -2.488 3.371 1 97 132 HIS B C 1
ATOM 2571 O O . HIS B 1 132 ? 2.619 -2.205 3.443 1 97 132 HIS B O 1
ATOM 2577 N N . TYR B 1 133 ? 4.285 -3.672 3.18 1 93 133 TYR B N 1
ATOM 2578 C CA . TYR B 1 133 ? 3.381 -4.781 2.895 1 93 133 TYR B CA 1
ATOM 2579 C C . TYR B 1 133 ? 2.881 -5.422 4.184 1 93 133 TYR B C 1
ATOM 2581 O O . TYR B 1 133 ? 2.174 -6.43 4.148 1 93 133 TYR B O 1
ATOM 2589 N N . ASN B 1 134 ? 3.314 -4.887 5.301 1 93.94 134 ASN B N 1
ATOM 2590 C CA . ASN B 1 134 ? 2.928 -5.434 6.598 1 93.94 134 ASN B CA 1
ATOM 2591 C C . ASN B 1 134 ? 3.348 -6.891 6.738 1 93.94 134 ASN B C 1
ATOM 2593 O O . ASN B 1 134 ? 2.543 -7.738 7.129 1 93.94 134 ASN B O 1
ATOM 2597 N N . ARG B 1 135 ? 4.598 -7.199 6.473 1 92 135 ARG B N 1
ATOM 2598 C CA . ARG B 1 135 ? 5.094 -8.57 6.488 1 92 135 ARG B CA 1
ATOM 2599 C C . ARG B 1 135 ? 5.82 -8.875 7.793 1 92 135 ARG B C 1
ATOM 2601 O O . ARG B 1 135 ? 6.348 -9.977 7.977 1 92 135 ARG B O 1
ATOM 2608 N N . LEU B 1 136 ? 5.914 -7.949 8.625 1 93.81 136 LEU B N 1
ATOM 2609 C CA . LEU B 1 136 ? 6.543 -8.148 9.922 1 93.81 136 LEU B CA 1
ATOM 2610 C C . LEU B 1 136 ? 5.492 -8.352 11.008 1 93.81 136 LEU B C 1
ATOM 2612 O O . LEU B 1 136 ? 4.508 -7.613 11.07 1 93.81 136 LEU B O 1
ATOM 2616 N N . ARG B 1 137 ? 5.727 -9.344 11.75 1 91.19 137 ARG B N 1
ATOM 2617 C CA . ARG B 1 137 ? 4.785 -9.664 12.812 1 91.19 137 ARG B CA 1
ATOM 2618 C C . ARG B 1 137 ? 4.562 -8.461 13.727 1 91.19 137 ARG B C 1
ATOM 2620 O O . ARG B 1 137 ? 5.52 -7.816 14.164 1 91.19 137 ARG B O 1
ATOM 2627 N N . GLY B 1 138 ? 3.299 -8.18 13.984 1 94.25 138 GLY B N 1
ATOM 2628 C CA . GLY B 1 138 ? 2.959 -7.117 14.922 1 94.25 138 GLY B CA 1
ATOM 2629 C C . GLY B 1 138 ? 2.875 -5.754 14.266 1 94.25 138 GLY B C 1
ATOM 2630 O O . GLY B 1 138 ? 2.295 -4.82 14.828 1 94.25 138 GLY B O 1
ATOM 2631 N N . TRP B 1 139 ? 3.453 -5.613 13.109 1 96.75 139 TRP B N 1
ATOM 2632 C CA . TRP B 1 139 ? 3.482 -4.32 12.43 1 96.75 139 TRP B CA 1
ATOM 2633 C C . TRP B 1 139 ? 2.074 -3.877 12.047 1 96.75 139 TRP B C 1
ATOM 2635 O O . TRP B 1 139 ? 1.839 -2.693 11.789 1 96.75 139 TRP B O 1
ATOM 2645 N N . ASN B 1 140 ? 1.109 -4.746 12.047 1 95.69 140 ASN B N 1
ATOM 2646 C CA . ASN B 1 140 ? -0.266 -4.422 11.688 1 95.69 140 ASN B CA 1
ATOM 2647 C C . ASN B 1 140 ? -0.841 -3.334 12.594 1 95.69 140 ASN B C 1
ATOM 2649 O O . ASN B 1 140 ? -1.672 -2.533 12.156 1 95.69 140 ASN B O 1
ATOM 2653 N N . ILE B 1 141 ? -0.394 -3.328 13.812 1 96.81 141 ILE B N 1
ATOM 2654 C CA . ILE B 1 141 ? -0.855 -2.312 14.758 1 96.81 141 ILE B CA 1
ATOM 2655 C C . ILE B 1 141 ? -0.362 -0.938 14.312 1 96.81 141 ILE B C 1
ATOM 2657 O O . ILE B 1 141 ? -1.133 0.024 14.273 1 96.81 141 ILE B O 1
ATOM 2661 N N . MET B 1 142 ? 0.899 -0.905 13.961 1 97.38 142 MET B N 1
ATOM 2662 C CA . MET B 1 142 ? 1.466 0.358 13.5 1 97.38 142 MET B CA 1
ATOM 2663 C C . MET B 1 142 ? 0.831 0.79 12.18 1 97.38 142 MET B C 1
ATOM 2665 O O . MET B 1 142 ? 0.554 1.974 11.977 1 97.38 142 MET B O 1
ATOM 2669 N N . ALA B 1 143 ? 0.606 -0.171 11.312 1 97.88 143 ALA B N 1
ATOM 2670 C CA . ALA B 1 143 ? -0.028 0.129 10.031 1 97.88 143 ALA B CA 1
ATOM 2671 C C . ALA B 1 143 ? -1.426 0.709 10.234 1 97.88 143 ALA B C 1
ATOM 2673 O O . ALA B 1 143 ? -1.812 1.664 9.555 1 97.88 143 ALA B O 1
ATOM 2674 N N . ASP B 1 144 ? -2.148 0.153 11.133 1 98.31 144 ASP B N 1
ATOM 2675 C CA . ASP B 1 144 ? -3.465 0.688 11.469 1 98.31 144 ASP B CA 1
ATOM 2676 C C . ASP B 1 144 ? -3.357 2.111 12.008 1 98.31 144 ASP B C 1
ATOM 2678 O O . ASP B 1 144 ? -4.129 2.99 11.617 1 98.31 144 ASP B O 1
ATOM 2682 N N . LEU B 1 145 ? -2.469 2.258 12.914 1 98.44 145 LEU B N 1
ATOM 2683 C CA . LEU B 1 145 ? -2.275 3.586 13.492 1 98.44 145 LEU B CA 1
ATOM 2684 C C . LEU B 1 145 ? -1.938 4.605 12.406 1 98.44 145 LEU B C 1
ATOM 2686 O O . LEU B 1 145 ? -2.418 5.738 12.445 1 98.44 145 LEU B O 1
ATOM 2690 N N . PHE B 1 146 ? -1.171 4.184 11.516 1 98.62 146 PHE B N 1
ATOM 2691 C CA . PHE B 1 146 ? -0.807 5.082 10.43 1 98.62 146 PHE B CA 1
ATOM 2692 C C . PHE B 1 146 ? -2.025 5.426 9.578 1 98.62 146 PHE B C 1
ATOM 2694 O O . PHE B 1 146 ? -2.242 6.59 9.234 1 98.62 146 PHE B O 1
ATOM 2701 N N . ALA B 1 147 ? -2.779 4.438 9.188 1 98.62 147 ALA B N 1
ATOM 2702 C CA . ALA B 1 147 ? -3.98 4.656 8.391 1 98.62 147 ALA B CA 1
ATOM 2703 C C . ALA B 1 147 ? -4.922 5.641 9.07 1 98.62 147 ALA B C 1
ATOM 2705 O O . ALA B 1 147 ? -5.41 6.586 8.438 1 98.62 147 ALA B O 1
ATOM 2706 N N . PHE B 1 148 ? -5.133 5.504 10.328 1 98.69 148 PHE B N 1
ATOM 2707 C CA . PHE B 1 148 ? -6.008 6.391 11.086 1 98.69 148 PHE B CA 1
ATOM 2708 C C . PHE B 1 148 ? -5.406 7.785 11.195 1 98.69 148 PHE B C 1
ATOM 2710 O O . PHE B 1 148 ? -6.129 8.781 11.164 1 98.69 148 PHE B O 1
ATOM 2717 N N . SER B 1 149 ? -4.133 7.812 11.336 1 98.75 149 SER B N 1
ATOM 2718 C CA . SER B 1 149 ? -3.461 9.109 11.398 1 98.75 149 SER B CA 1
ATOM 2719 C C . SER B 1 149 ? -3.627 9.883 10.094 1 98.75 149 SER B C 1
ATOM 2721 O O . SER B 1 149 ? -3.834 11.094 10.109 1 98.75 149 SER B O 1
ATOM 2723 N N . LEU B 1 150 ? -3.477 9.133 9.008 1 98.62 150 LEU B N 1
ATOM 2724 C CA . LEU B 1 150 ? -3.67 9.773 7.707 1 98.62 150 LEU B CA 1
ATOM 2725 C C . LEU B 1 150 ? -5.043 10.422 7.621 1 98.62 150 LEU B C 1
ATOM 2727 O O . LEU B 1 150 ? -5.164 11.578 7.203 1 98.62 150 LEU B O 1
ATOM 2731 N N . ILE B 1 151 ? -6.047 9.719 8.031 1 98.75 151 ILE B N 1
ATOM 2732 C CA . ILE B 1 151 ? -7.418 10.219 8.023 1 98.75 151 ILE B CA 1
ATOM 2733 C C . ILE B 1 151 ? -7.543 11.398 8.984 1 98.75 151 ILE B C 1
ATOM 2735 O O . ILE B 1 151 ? -8.125 12.43 8.633 1 98.75 151 ILE B O 1
ATOM 2739 N N . PHE B 1 152 ? -6.992 11.297 10.133 1 98.69 152 PHE B N 1
ATOM 2740 C CA . PHE B 1 152 ? -7.023 12.352 11.141 1 98.69 152 PHE B CA 1
ATOM 2741 C C . PHE B 1 152 ? -6.34 13.609 10.625 1 98.69 152 PHE B C 1
ATOM 2743 O O . PHE B 1 152 ? -6.859 14.719 10.789 1 98.69 152 PHE B O 1
ATOM 2750 N N . PHE B 1 153 ? -5.125 13.414 10.016 1 98.56 153 PHE B N 1
ATOM 2751 C CA . PHE B 1 153 ? -4.395 14.57 9.508 1 98.56 153 PHE B CA 1
ATOM 2752 C C . PHE B 1 153 ? -5.219 15.312 8.461 1 98.56 153 PHE B C 1
ATOM 2754 O O . PHE B 1 153 ? -5.266 16.547 8.461 1 98.56 153 PHE B O 1
ATOM 2761 N N . ALA B 1 154 ? -5.793 14.586 7.586 1 97.88 154 ALA B N 1
ATOM 2762 C CA . ALA B 1 154 ? -6.602 15.18 6.527 1 97.88 154 ALA B CA 1
ATOM 2763 C C . ALA B 1 154 ? -7.766 15.977 7.109 1 97.88 154 ALA B C 1
ATOM 2765 O O . ALA B 1 154 ? -7.988 17.125 6.73 1 97.88 154 ALA B O 1
ATOM 2766 N N . LEU B 1 155 ? -8.445 15.438 8.062 1 97.25 155 LEU B N 1
ATOM 2767 C CA . LEU B 1 155 ? -9.648 16.062 8.609 1 97.25 155 LEU B CA 1
ATOM 2768 C C . LEU B 1 155 ? -9.281 17.203 9.555 1 97.25 155 LEU B C 1
ATOM 2770 O O . LEU B 1 155 ? -9.891 18.266 9.516 1 97.25 155 LEU B O 1
ATOM 2774 N N . SER B 1 156 ? -8.328 16.969 10.406 1 96.75 156 SER B N 1
ATOM 2775 C CA . SER B 1 156 ? -7.941 18.016 11.336 1 96.75 156 SER B CA 1
ATOM 2776 C C . SER B 1 156 ? -7.375 19.234 10.602 1 96.75 156 SER B C 1
ATOM 2778 O O . SER B 1 156 ? -7.613 20.375 11 1 96.75 156 SER B O 1
ATOM 2780 N N . GLY B 1 157 ? -6.617 18.953 9.5 1 95.31 157 GLY B N 1
ATOM 2781 C CA . GLY B 1 157 ? -6.086 20.047 8.711 1 95.31 157 GLY B CA 1
ATOM 2782 C C . GLY B 1 157 ? -7.16 20.984 8.18 1 95.31 157 GLY B C 1
ATOM 2783 O O . GLY B 1 157 ? -6.961 22.188 8.094 1 95.31 157 GLY B O 1
ATOM 2784 N N . LEU B 1 158 ? -8.305 20.484 7.891 1 94.31 158 LEU B N 1
ATOM 2785 C CA . LEU B 1 158 ? -9.43 21.266 7.395 1 94.31 158 LEU B CA 1
ATOM 2786 C C . LEU B 1 158 ? -9.938 22.219 8.469 1 94.31 158 LEU B C 1
ATOM 2788 O O . LEU B 1 158 ? -10.375 23.344 8.164 1 94.31 158 LEU B O 1
ATOM 2792 N N . PHE B 1 159 ? -9.82 21.766 9.688 1 92 159 PHE B N 1
ATOM 2793 C CA . PHE B 1 159 ? -10.422 22.531 10.766 1 92 159 PHE B CA 1
ATOM 2794 C C . PHE B 1 159 ? -9.406 23.484 11.375 1 92 159 PHE B C 1
ATOM 2796 O O . PHE B 1 159 ? -9.781 24.5 11.969 1 92 159 PHE B O 1
ATOM 2803 N N . ILE B 1 160 ? -8.195 23.172 11.25 1 92.5 160 ILE B N 1
ATOM 2804 C CA . ILE B 1 160 ? -7.141 24 11.844 1 92.5 160 ILE B CA 1
ATOM 2805 C C . ILE B 1 160 ? -6.949 25.266 11.023 1 92.5 160 ILE B C 1
ATOM 2807 O O . ILE B 1 160 ? -6.781 26.359 11.578 1 92.5 160 ILE B O 1
ATOM 2811 N N . VAL B 1 161 ? -6.945 25.125 9.711 1 89.44 161 VAL B N 1
ATOM 2812 C CA . VAL B 1 161 ? -6.734 26.281 8.844 1 89.44 161 VAL B CA 1
ATOM 2813 C C . VAL B 1 161 ? -8.023 27.094 8.75 1 89.44 161 VAL B C 1
ATOM 2815 O O . VAL B 1 161 ? -9.062 26.578 8.336 1 89.44 161 VAL B O 1
ATOM 2818 N N . LYS B 1 162 ? -7.906 28.266 9.172 1 82.5 162 LYS B N 1
ATOM 2819 C CA . LYS B 1 162 ? -9.086 29.125 9.211 1 82.5 162 LYS B CA 1
ATOM 2820 C C . LYS B 1 162 ? -8.906 30.344 8.32 1 82.5 162 LYS B C 1
ATOM 2822 O O . LYS B 1 162 ? -7.793 30.656 7.891 1 82.5 162 LYS B O 1
ATOM 2827 N N . GLY B 1 163 ? -10.117 30.953 8.047 1 80.88 163 GLY B N 1
ATOM 2828 C CA . GLY B 1 163 ? -10.109 32.25 7.395 1 80.88 163 GLY B CA 1
ATOM 2829 C C . GLY B 1 163 ? -9.93 32.188 5.891 1 80.88 163 GLY B C 1
ATOM 2830 O O . GLY B 1 163 ? -10.484 31.281 5.246 1 80.88 163 GLY B O 1
ATOM 2831 N N . LYS B 1 164 ? -9.203 33.125 5.336 1 79 164 LYS B N 1
ATOM 2832 C CA . LYS B 1 164 ? -9.109 33.312 3.891 1 79 164 LYS B CA 1
ATOM 2833 C C . LYS B 1 164 ? -8.258 32.25 3.246 1 79 164 LYS B C 1
ATOM 2835 O O . LYS B 1 164 ? -8.328 32.031 2.033 1 79 164 LYS B O 1
ATOM 2840 N N . LYS B 1 165 ? -7.48 31.609 3.947 1 77.88 165 LYS B N 1
ATOM 2841 C CA . LYS B 1 165 ? -6.625 30.547 3.4 1 77.88 165 LYS B CA 1
ATOM 2842 C C . LYS B 1 165 ? -7.223 29.172 3.654 1 77.88 165 LYS B C 1
ATOM 2844 O O . LYS B 1 165 ? -6.695 28.172 3.172 1 77.88 165 LYS B O 1
ATOM 2849 N N . GLY B 1 166 ? -8.359 29.125 4.379 1 82.5 166 GLY B N 1
ATOM 2850 C CA . GLY B 1 166 ? -9.031 27.875 4.719 1 82.5 166 GLY B CA 1
ATOM 2851 C C . GLY B 1 166 ? -10.148 27.516 3.762 1 82.5 166 GLY B C 1
ATOM 2852 O O . GLY B 1 166 ? -10.086 27.844 2.574 1 82.5 166 GLY B O 1
ATOM 2853 N N . MET B 1 167 ? -11.094 26.75 4.258 1 81.25 167 MET B N 1
ATOM 2854 C CA . MET B 1 167 ? -12.188 26.234 3.441 1 81.25 167 MET B CA 1
ATOM 2855 C C . MET B 1 167 ? -13.086 27.359 2.947 1 81.25 167 MET B C 1
ATOM 2857 O O . MET B 1 167 ? -13.742 27.234 1.914 1 81.25 167 MET B O 1
ATOM 2861 N N . ALA B 1 168 ? -13.062 28.438 3.686 1 78.5 168 ALA B N 1
ATOM 2862 C CA . ALA B 1 168 ? -13.852 29.594 3.287 1 78.5 168 ALA B CA 1
ATOM 2863 C C . ALA B 1 168 ? -13.133 30.406 2.225 1 78.5 168 ALA B C 1
ATOM 2865 O O . ALA B 1 168 ? -13.727 31.281 1.592 1 78.5 168 ALA B O 1
ATOM 2866 N N . GLY B 1 169 ? -11.891 30.172 1.972 1 86.25 169 GLY B N 1
ATOM 2867 C CA . GLY B 1 16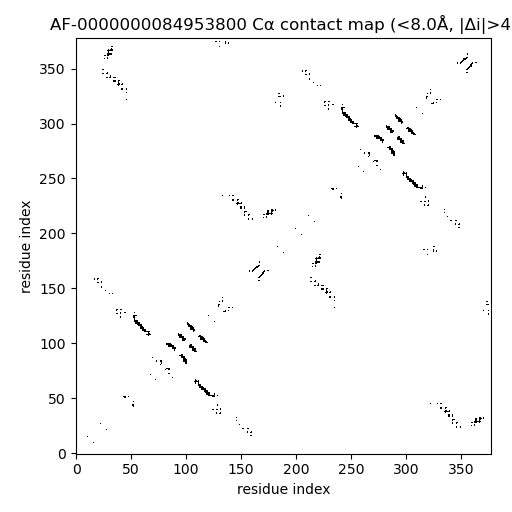9 ? -11.078 30.891 1 1 86.25 169 GLY B CA 1
ATOM 2868 C C . GLY B 1 169 ? -10.578 30 -0.127 1 86.25 169 GLY B C 1
ATOM 2869 O O . GLY B 1 169 ? -11.359 29.266 -0.732 1 86.25 169 GLY B O 1
ATOM 2870 N N . THR B 1 170 ? -9.336 30.203 -0.451 1 85.56 170 THR B N 1
ATOM 2871 C CA . THR B 1 170 ? -8.742 29.516 -1.601 1 85.56 170 THR B CA 1
ATOM 2872 C C . THR B 1 170 ? -8.609 28.031 -1.34 1 85.56 170 THR B C 1
ATOM 2874 O O . THR B 1 170 ? -8.547 27.234 -2.279 1 85.56 170 THR B O 1
ATOM 2877 N N . GLY B 1 171 ? -8.578 27.609 -0.107 1 90.38 171 GLY B N 1
ATOM 2878 C CA . GLY B 1 171 ? -8.398 26.219 0.265 1 90.38 171 GLY B CA 1
ATOM 2879 C C . GLY B 1 171 ? -9.5 25.312 -0.264 1 90.38 171 GLY B C 1
ATOM 2880 O O . GLY B 1 171 ? -9.266 24.141 -0.557 1 90.38 171 GLY B O 1
ATOM 2881 N N . LYS B 1 172 ? -10.641 25.875 -0.428 1 91.94 172 LYS B N 1
ATOM 2882 C CA . LYS B 1 172 ? -11.781 25.078 -0.875 1 91.94 172 LYS B CA 1
ATOM 2883 C C . LYS B 1 172 ? -11.555 24.531 -2.281 1 91.94 172 LYS B C 1
ATOM 2885 O O . LYS B 1 172 ? -12.023 23.438 -2.615 1 91.94 172 LYS B O 1
ATOM 2890 N N . TRP B 1 173 ? -10.852 25.297 -3.109 1 94.12 173 TRP B N 1
ATOM 2891 C CA . TRP B 1 173 ? -10.617 24.859 -4.484 1 94.12 173 TRP B CA 1
ATOM 2892 C C . TRP B 1 173 ? -9.625 23.703 -4.527 1 94.12 173 TRP B C 1
ATOM 2894 O O . TRP B 1 173 ? -9.805 22.75 -5.301 1 94.12 173 TRP B O 1
ATOM 2904 N N . TYR B 1 174 ? -8.617 23.766 -3.699 1 94.62 174 TYR B N 1
ATOM 2905 C CA . TYR B 1 174 ? -7.684 22.656 -3.59 1 94.62 174 TYR B CA 1
ATOM 2906 C C . TYR B 1 174 ? -8.375 21.406 -3.043 1 94.62 174 TYR B C 1
ATOM 2908 O O . TYR B 1 174 ? -8.164 20.297 -3.539 1 94.62 174 TYR B O 1
ATOM 2916 N N . LEU B 1 175 ? -9.219 21.672 -2.092 1 95.69 175 LEU B N 1
ATOM 2917 C CA . LEU B 1 175 ? -9.977 20.578 -1.491 1 95.69 175 LEU B CA 1
ATOM 2918 C C . LEU B 1 175 ? -10.883 19.906 -2.523 1 95.69 175 LEU B C 1
ATOM 2920 O O . LEU B 1 175 ? -10.906 18.688 -2.637 1 95.69 175 LEU B O 1
ATOM 2924 N N . LEU B 1 176 ? -11.594 20.766 -3.238 1 96.44 176 LEU B N 1
ATOM 2925 C CA . LEU B 1 176 ? -12.5 20.25 -4.258 1 96.44 176 LEU B CA 1
ATOM 2926 C C . LEU B 1 176 ? -11.742 19.438 -5.309 1 96.44 176 LEU B C 1
ATOM 2928 O O . LEU B 1 176 ? -12.188 18.359 -5.703 1 96.44 176 LEU B O 1
ATOM 2932 N N . ALA B 1 177 ? -10.656 19.938 -5.762 1 96 177 ALA B N 1
ATOM 2933 C CA . ALA B 1 177 ? -9.82 19.203 -6.715 1 96 177 ALA B CA 1
ATOM 2934 C C . ALA B 1 177 ? -9.359 17.875 -6.129 1 96 177 ALA B C 1
ATOM 2936 O O . ALA B 1 177 ? -9.422 16.844 -6.793 1 96 177 ALA B O 1
ATOM 2937 N N . GLY B 1 178 ? -8.906 17.875 -4.883 1 96.62 178 GLY B N 1
ATOM 2938 C CA . GLY B 1 178 ? -8.406 16.688 -4.211 1 96.62 178 GLY B CA 1
ATOM 2939 C C . GLY B 1 178 ? -9.453 15.609 -4.059 1 96.62 178 GLY B C 1
ATOM 2940 O O . GLY B 1 178 ? -9.125 14.422 -4.047 1 96.62 178 GLY B O 1
ATOM 2941 N N . ILE B 1 179 ? -10.711 16.031 -3.982 1 96.88 179 ILE B N 1
ATOM 2942 C CA . ILE B 1 179 ? -11.797 15.07 -3.836 1 96.88 179 ILE B CA 1
ATOM 2943 C C . ILE B 1 179 ? -12.258 14.594 -5.215 1 96.88 179 ILE B C 1
ATOM 2945 O O . ILE B 1 179 ? -12.531 13.406 -5.406 1 96.88 179 ILE B O 1
ATOM 2949 N N . LEU B 1 180 ? -12.234 15.453 -6.172 1 97.19 180 LEU B N 1
ATOM 2950 C CA . LEU B 1 180 ? -12.766 15.141 -7.496 1 97.19 180 LEU B CA 1
ATOM 2951 C C . LEU B 1 180 ? -11.812 14.242 -8.273 1 97.19 180 LEU B C 1
ATOM 2953 O O . LEU B 1 180 ? -12.258 13.398 -9.055 1 97.19 180 LEU B O 1
ATOM 2957 N N . ILE B 1 181 ? -10.578 14.344 -8.086 1 96.56 181 ILE B N 1
ATOM 2958 C CA . ILE B 1 181 ? -9.594 13.602 -8.867 1 96.56 181 ILE B CA 1
ATOM 2959 C C . ILE B 1 181 ? -9.781 12.102 -8.648 1 96.56 181 ILE B C 1
ATOM 2961 O O . ILE B 1 181 ? -10.016 11.359 -9.602 1 96.56 181 ILE B O 1
ATOM 2965 N N . PRO B 1 182 ? -9.742 11.602 -7.434 1 96.69 182 PRO B N 1
ATOM 2966 C CA . PRO B 1 182 ? -9.969 10.164 -7.273 1 96.69 182 PRO B CA 1
ATOM 2967 C C . PRO B 1 182 ? -11.359 9.734 -7.75 1 96.69 182 PRO B C 1
ATOM 2969 O O . PRO B 1 182 ? -11.508 8.648 -8.312 1 96.69 182 PRO B O 1
ATOM 2972 N N . VAL B 1 183 ? -12.344 10.586 -7.555 1 96 183 VAL B N 1
ATOM 2973 C CA . VAL B 1 183 ? -13.703 10.25 -7.969 1 96 183 VAL B CA 1
ATOM 2974 C C . VAL B 1 183 ? -13.758 10.102 -9.492 1 96 183 VAL B C 1
ATOM 2976 O O . VAL B 1 183 ? -14.312 9.125 -10 1 96 183 VAL B O 1
ATOM 2979 N N . LEU B 1 184 ? -13.172 11.016 -10.164 1 96.06 184 LEU B N 1
ATOM 2980 C CA . LEU B 1 184 ? -13.188 10.984 -11.625 1 96.06 184 LEU B CA 1
ATOM 2981 C C . LEU B 1 184 ? -12.398 9.789 -12.148 1 96.06 184 LEU B C 1
ATOM 2983 O O . LEU B 1 184 ? -12.789 9.156 -13.133 1 96.06 184 LEU B O 1
ATOM 2987 N N . TYR B 1 185 ? -11.297 9.398 -11.547 1 95.25 185 TYR B N 1
ATOM 2988 C CA . TYR B 1 185 ? -10.523 8.234 -11.945 1 95.25 185 TYR B CA 1
ATOM 2989 C C . TYR B 1 185 ? -11.336 6.953 -11.773 1 95.25 185 TYR B C 1
ATOM 2991 O O . TYR B 1 185 ? -11.289 6.059 -12.617 1 95.25 185 TYR B O 1
ATOM 2999 N N . VAL B 1 186 ? -12.07 6.883 -10.672 1 94.38 186 VAL B N 1
ATOM 3000 C CA . VAL B 1 186 ? -12.867 5.691 -10.398 1 94.38 186 VAL B CA 1
ATOM 3001 C C . VAL B 1 186 ? -14.008 5.59 -11.406 1 94.38 186 VAL B C 1
ATOM 3003 O O . VAL B 1 186 ? -14.312 4.5 -11.898 1 94.38 186 VAL B O 1
ATOM 3006 N N . LEU B 1 187 ? -14.586 6.723 -11.742 1 93.44 187 LEU B N 1
ATOM 3007 C CA . LEU B 1 187 ? -15.758 6.73 -12.609 1 93.44 187 LEU B CA 1
ATOM 3008 C C . LEU B 1 187 ? -15.352 6.523 -14.07 1 93.44 187 LEU B C 1
ATOM 3010 O O . LEU B 1 187 ? -16.078 5.875 -14.836 1 93.44 187 LEU B O 1
ATOM 3014 N N . PHE B 1 188 ? -14.141 6.98 -14.469 1 90.12 188 PHE B N 1
ATOM 3015 C CA . PHE B 1 188 ? -13.812 7.004 -15.891 1 90.12 188 PHE B CA 1
ATOM 3016 C C . PHE B 1 188 ? -12.562 6.184 -16.172 1 90.12 188 PHE B C 1
ATOM 3018 O O . PHE B 1 188 ? -12.156 6.023 -17.328 1 90.12 188 PHE B O 1
ATOM 3025 N N . GLY B 1 189 ? -11.891 5.676 -15.195 1 81.12 189 GLY B N 1
ATOM 3026 C CA . GLY B 1 189 ? -10.664 4.93 -15.422 1 81.12 189 GLY B CA 1
ATOM 3027 C C . GLY B 1 189 ? -10.859 3.426 -15.375 1 81.12 189 GLY B C 1
ATOM 3028 O O . GLY B 1 189 ? -11.93 2.945 -15 1 81.12 189 GLY B O 1
#

Radius of gyration: 30.53 Å; Cα contacts (8 Å, |Δi|>4): 539; chains: 2; bounding box: 79×89×66 Å

Sequence (378 aa):
MAEDFRPAKGVSKNKMSRWLRVIHRDLGFLMVGVCLVYGISGFLLNHMDGKDPAFRTQEETLHLDKGLSHEELSVIWNDKGLPELKKIMTIDEEHTRLMLNGGVGVYNSETGTVDYELHKKNTFIYAINRLHYNRLRGWNIMADLFAFSLIFFALSGLFIVKGKKGMAGTGKWYLLAGILIPVLYVLFGMAEDFRPAKGVSKNKMSRWLRVIHRDLGFLMVGVCLVYGISGFLLNHMDGKDPAFRTQEETLHLDKGLSHEELSVIWNDKGLPELKKIMTIDEEHTRLMLNGGVGVYNSETGTVDYELHKKNTFIYAINRLHYNRLRGWNIMADLFAFSLIFFALSGLFIVKGKKGMAGTGKWYLLAGILIPVLYVLFG

InterPro domains:
  IPR032307 Putative PepSY TM-like protein [PF16357] (108-186)
  IPR032307 Putative PepSY TM-like protein [PTHR40115] (13-188)

pLDDT: mean 90.66, std 12.97, range [34.38, 98.75]

Organism: Tannerella forsythia (strain ATCC 43037 / JCM 10827 / CCUG 21028 A / KCTC 5666 / FDC 338) (NCBI:txid203275)

Nearest PDB structures (foldseek):
  8gzh-assembly1_D  TM=4.787E-01  e=9.233E-02  Synechocystis sp. PCC 6803
  8ras-assembly1_D  TM=4.359E-01  e=8.692E-02  Sinapis alba
  1msv-assembly1_A  TM=5.466E-01  e=7.205E-01  Homo sapiens
  8wa0-assembly1_C  TM=4.217E-01  e=2.910E-01  Nicotiana tabacum
  8qma-assembly1_T  TM=4.354E-01  e=4.720E-01  Sinapis alba

Foldseek 3Di:
DPPPPPPDDPPPLVNVLVVLVVCLVVVVVVCVVVCVLQVVLVVQVVPDPPDQSQKDKDKDKDFDAAPDDPVRCQVVCVVVVHADFDDWADPDPQWIWTDGDQWIWIAGRHGRMIMMIHIDGNPVSVVSNCLNVVVDPPSVVVVVVVVVSVVSNVVSVQSNDDDQCHCVHPNVVVVVCVVVVVVVVVVPD/DPPPPPPDDPPPLVNVLVVLVVCLVVVVVVCVVVCVLQVVLVVQVVPDPPDQSQKDKDKDKDFDAAPDDPVRCQVVCVVVVHAHFDDWADPDPQWIKTDGDQWIWIAGRHGRMIMMIHIDGNPVSVVSNCLNVVVDPPSVVVVVVVVVSVVSNVVSVQSNDDDQCHCVHPNVVVVVCVVVVVVVVVVPD